Protein AF-0000000078999792 (afdb_homodimer)

InterPro domains:
  IPR001387 Cro/C1-type, helix-turn-helix domain [PF01381] (40-89)
  IPR001387 Cro/C1-type, helix-turn-helix domain [PS50943] (38-92)
  IPR001387 Cro/C1-type, helix-turn-helix domain [SM00530] (37-92)
  IPR001387 Cro/C1-type, helix-turn-helix domain [cd00093] (38-89)
  IPR010982 Lambda repressor-like, DNA-binding domain superfamily [G3DSA:1.10.260.40] (18-93)
  IPR010982 Lambda repressor-like, DNA-binding domain superfamily [SSF47413] (25-92)

Organism: Cronobacter sakazakii (strain ATCC BAA-894) (NCBI:txid290339)

Secondary structure (DSSP, 8-state):
-------HHHHHHHHHHHHHHHHHHHHHHHHHHHHHHHHHHHHHTT--HHHHHHHHTS-HHHHHHHHHSGGGSBHHHHHHHHHHTT--EEEEE-/-------HHHHHHHHHHHHHHHHHHHHHHHHHHHHHHHHHHHHHTT--HHHHHHHHT--HHHHHHHHHSGGGSBHHHHHHHHHHTT--EEEEE-

Nearest PDB structures (foldseek):
  4fbi-assembly2_D  TM=8.959E-01  e=5.399E-03  Enterobacter sp. RFL1396
  4i6t-assembly1_B  TM=9.256E-01  e=7.315E-03  Enterobacter sp. RFL1396
  8ezt-assembly1_D-2  TM=8.141E-01  e=9.327E-03  Legionella pneumophila
  7o81-assembly1_AU  TM=8.366E-01  e=1.611E-02  Oryctolagus cuniculus
  6u0i-assembly1_B  TM=7.995E-01  e=1.264E-02  Escherichia coli str. K-12 substr. DH10B

pLDDT: mean 93.02, std 8.47, range [52.09, 98.5]

Radius of gyration: 23.03 Å; Cα contacts (8 Å, |Δi|>4): 180; chains: 2; bounding box: 52×93×41 Å

Structure (mmCIF, N/CA/C/O backbone):
data_AF-0000000078999792-model_v1
#
loop_
_entity.id
_entity.type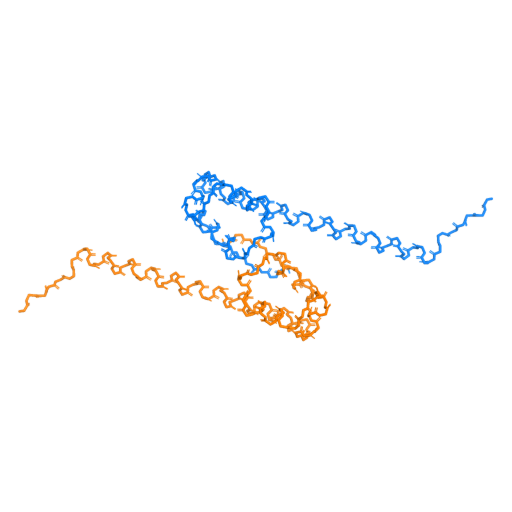
_entity.pdbx_description
1 polymer 'HTH cro/C1-type domain-containing protein'
#
loop_
_atom_site.group_PDB
_atom_site.id
_atom_site.type_symbol
_atom_site.label_atom_id
_atom_site.label_alt_id
_atom_site.label_comp_id
_atom_site.label_asym_id
_atom_site.label_entity_id
_atom_site.label_seq_id
_atom_site.pdbx_PDB_ins_code
_atom_site.Cartn_x
_atom_site.Cartn_y
_atom_site.Cartn_z
_atom_site.occupancy
_atom_site.B_iso_or_equiv
_atom_site.auth_seq_id
_atom_site.auth_comp_id
_atom_site.auth_asym_id
_atom_site.auth_atom_id
_atom_site.pdbx_PDB_model_num
ATOM 1 N N . MET A 1 1 ? -25.375 -49.719 -14 1 52.84 1 MET A N 1
ATOM 2 C CA . MET A 1 1 ? -25.016 -48.344 -14.297 1 52.84 1 MET A CA 1
ATOM 3 C C . MET A 1 1 ? -23.531 -48.094 -14.039 1 52.84 1 MET A C 1
ATOM 5 O O . MET A 1 1 ? -23.016 -48.438 -12.969 1 52.84 1 MET A O 1
ATOM 9 N N . THR A 1 2 ? -22.641 -48.125 -14.953 1 55.34 2 THR A N 1
ATOM 10 C CA . THR A 1 2 ? -21.188 -47.938 -14.875 1 55.34 2 THR A CA 1
ATOM 11 C C . THR A 1 2 ? -20.844 -46.625 -14.227 1 55.34 2 THR A C 1
ATOM 13 O O . THR A 1 2 ? -21.234 -45.562 -14.719 1 55.34 2 THR A O 1
ATOM 16 N N . VAL A 1 3 ? -20.531 -46.594 -12.992 1 63.31 3 VAL A N 1
ATOM 17 C CA . VAL A 1 3 ? -20.094 -45.375 -12.312 1 63.31 3 VAL A CA 1
ATOM 18 C C . VAL A 1 3 ? -18.938 -44.75 -13.078 1 63.31 3 VAL A C 1
ATOM 20 O O . VAL A 1 3 ? -17.891 -45.375 -13.258 1 63.31 3 VAL A O 1
ATOM 23 N N . LYS A 1 4 ? -19.203 -44.094 -14.227 1 66.56 4 LYS A N 1
ATOM 24 C CA . LYS A 1 4 ? -18.125 -43.344 -14.891 1 66.56 4 LYS A CA 1
ATOM 25 C C . LYS A 1 4 ? -17.297 -42.562 -13.883 1 66.56 4 LYS A C 1
ATOM 27 O O . LYS A 1 4 ? -17.812 -41.625 -13.234 1 66.56 4 LYS A O 1
ATOM 32 N N . GLY A 1 5 ? -16.391 -43.125 -13.148 1 69.06 5 GLY A N 1
ATOM 33 C CA . GLY A 1 5 ? -15.484 -42.531 -12.188 1 69.06 5 GLY A CA 1
ATOM 34 C C . GLY A 1 5 ? -14.805 -41.281 -12.711 1 69.06 5 GLY A C 1
ATOM 35 O O . GLY A 1 5 ? -14.727 -41.062 -13.922 1 69.06 5 GLY A O 1
ATOM 36 N N . ILE A 1 6 ? -14.859 -40.281 -12.008 1 79.38 6 ILE A N 1
ATOM 37 C CA . ILE A 1 6 ? -14.125 -39.062 -12.359 1 79.38 6 ILE A CA 1
ATOM 38 C C . ILE A 1 6 ? -12.664 -39.406 -12.656 1 79.38 6 ILE A C 1
ATOM 40 O O . ILE A 1 6 ? -12.016 -40.125 -11.875 1 79.38 6 ILE A O 1
ATOM 44 N N . THR A 1 7 ? -12.141 -39.344 -13.875 1 88.31 7 THR A N 1
ATOM 45 C CA . THR A 1 7 ? -10.75 -39.562 -14.266 1 88.31 7 THR A CA 1
ATOM 46 C C . THR A 1 7 ? -9.805 -38.688 -13.469 1 88.31 7 THR A C 1
ATOM 48 O O . THR A 1 7 ? -10.219 -37.656 -12.922 1 88.31 7 THR A O 1
ATOM 51 N N . PHE A 1 8 ? -8.602 -39.156 -13.25 1 91.56 8 PHE A N 1
ATOM 52 C CA . PHE A 1 8 ? -7.562 -38.344 -12.602 1 91.56 8 PHE A CA 1
ATOM 53 C C . PHE A 1 8 ? -7.48 -36.969 -13.211 1 91.56 8 PHE A C 1
ATOM 55 O O . PHE A 1 8 ? -7.277 -35.969 -12.492 1 91.56 8 PHE A O 1
ATOM 62 N N . ALA A 1 9 ? -7.641 -36.875 -14.539 1 91.69 9 ALA A N 1
ATOM 63 C CA . ALA A 1 9 ? -7.621 -35.594 -15.258 1 91.69 9 ALA A CA 1
ATOM 64 C C . ALA A 1 9 ? -8.75 -34.688 -14.789 1 91.69 9 ALA A C 1
ATOM 66 O O . ALA A 1 9 ? -8.555 -33.469 -14.625 1 91.69 9 ALA A O 1
ATOM 67 N N . GLN A 1 10 ? -9.875 -35.312 -14.547 1 91.62 10 GLN A N 1
ATOM 68 C CA . GLN A 1 10 ? -11.031 -34.531 -14.117 1 91.62 10 GLN A CA 1
ATOM 69 C C . GLN A 1 10 ? -10.852 -34 -12.688 1 91.62 10 GLN A C 1
ATOM 71 O O . GLN A 1 10 ? -11.195 -32.875 -12.383 1 91.62 10 GLN A O 1
ATOM 76 N N . VAL A 1 11 ? -10.297 -34.844 -11.812 1 92.25 11 VAL A N 1
ATOM 77 C CA . VAL A 1 11 ? -10.047 -34.469 -10.422 1 92.25 11 VAL A CA 1
ATOM 78 C C . VAL A 1 11 ? -9.039 -33.344 -10.359 1 92.25 11 VAL A C 1
ATOM 80 O O . VAL A 1 11 ? -9.219 -32.375 -9.609 1 92.25 11 VAL A O 1
ATOM 83 N N . LYS A 1 12 ? -8.094 -33.438 -11.148 1 92.56 12 LYS A N 1
ATOM 84 C CA . LYS A 1 12 ? -7.066 -32.375 -11.203 1 92.56 12 LYS A CA 1
ATOM 85 C C . LYS A 1 12 ? -7.652 -31.062 -11.688 1 92.56 12 LYS A C 1
ATOM 87 O O . LYS A 1 12 ? -7.363 -30.016 -11.125 1 92.56 12 LYS A O 1
ATOM 92 N N . ALA A 1 13 ? -8.438 -31.094 -12.711 1 92.81 13 ALA A N 1
ATOM 93 C CA . ALA A 1 13 ? -9.055 -29.891 -13.273 1 92.81 13 ALA A CA 1
ATOM 94 C C . ALA A 1 13 ? -9.945 -29.203 -12.25 1 92.81 13 ALA A C 1
ATOM 96 O O . ALA A 1 13 ? -9.938 -27.969 -12.141 1 92.81 13 ALA A O 1
ATOM 97 N N . ARG A 1 14 ? -10.625 -29.984 -11.547 1 94.12 14 ARG A N 1
ATOM 98 C CA . ARG A 1 14 ? -11.523 -29.453 -10.531 1 94.12 14 ARG A CA 1
ATOM 99 C C . ARG A 1 14 ? -10.742 -28.781 -9.406 1 94.12 14 ARG A C 1
ATOM 101 O O . ARG A 1 14 ? -11.156 -27.75 -8.891 1 94.12 14 ARG A O 1
ATOM 108 N N . ALA A 1 15 ? -9.672 -29.344 -9.031 1 93.06 15 ALA A N 1
ATOM 109 C CA . ALA A 1 15 ? -8.812 -28.797 -7.98 1 93.06 15 ALA A CA 1
ATOM 110 C C . ALA A 1 15 ? -8.266 -27.438 -8.383 1 93.06 15 ALA A C 1
ATOM 112 O O . ALA A 1 15 ? -8.219 -26.516 -7.566 1 93.06 15 ALA A O 1
ATOM 113 N N . PHE A 1 16 ? -7.906 -27.266 -9.648 1 92.31 16 PHE A N 1
ATOM 114 C CA . PHE A 1 16 ? -7.375 -26 -10.164 1 92.31 16 PHE A CA 1
ATOM 115 C C . PHE A 1 16 ? -8.461 -24.938 -10.203 1 92.31 16 PHE A C 1
ATOM 117 O O . PHE A 1 16 ? -8.211 -23.766 -9.875 1 92.31 16 PHE A O 1
ATOM 124 N N . GLU A 1 17 ? -9.625 -25.359 -10.586 1 93.5 17 GLU A N 1
ATOM 125 C CA . GLU A 1 17 ? -10.758 -24.438 -10.609 1 93.5 17 GLU A CA 1
ATOM 126 C C . GLU A 1 17 ? -11.086 -23.922 -9.211 1 93.5 17 GLU A C 1
ATOM 128 O O . GLU A 1 17 ? -11.32 -22.719 -9.023 1 93.5 17 GLU A O 1
ATOM 133 N N . ASN A 1 18 ? -11.008 -24.797 -8.258 1 94.75 18 ASN A N 1
ATOM 134 C CA . ASN A 1 18 ? -11.273 -24.422 -6.875 1 94.75 18 ASN A CA 1
ATOM 135 C C . ASN A 1 18 ? -10.227 -23.453 -6.352 1 94.75 18 ASN A C 1
ATOM 137 O O . ASN A 1 18 ? -10.555 -22.484 -5.652 1 94.75 18 ASN A O 1
ATOM 141 N N . ALA A 1 19 ? -9.023 -23.688 -6.684 1 93.19 19 ALA A N 1
ATOM 142 C CA . ALA A 1 19 ? -7.93 -22.812 -6.273 1 93.19 19 ALA A CA 1
ATOM 143 C C . ALA A 1 19 ? -8.102 -21.406 -6.844 1 93.19 19 ALA A C 1
ATOM 145 O O . ALA A 1 19 ? -7.836 -20.406 -6.164 1 93.19 19 ALA A O 1
ATOM 146 N N . ALA A 1 20 ? -8.586 -21.328 -8.086 1 93.5 20 ALA A N 1
ATOM 147 C CA . ALA A 1 20 ? -8.797 -20.031 -8.734 1 93.5 20 ALA A CA 1
ATOM 148 C C . ALA A 1 20 ? -9.938 -19.266 -8.07 1 93.5 20 ALA A C 1
ATOM 150 O O . ALA A 1 20 ? -9.852 -18.047 -7.887 1 93.5 20 ALA A O 1
ATOM 151 N N . VAL A 1 21 ? -10.914 -20 -7.719 1 95.19 21 VAL A N 1
ATOM 152 C CA . VAL A 1 21 ? -12.07 -19.391 -7.062 1 95.19 21 VAL A CA 1
ATOM 153 C C . VAL A 1 21 ? -11.664 -18.859 -5.688 1 95.19 21 VAL A C 1
ATOM 155 O O . VAL A 1 21 ? -12.016 -17.734 -5.32 1 95.19 21 VAL A O 1
ATOM 158 N N . GLN A 1 22 ? -10.883 -19.625 -4.961 1 94.5 22 GLN A N 1
ATOM 159 C CA . GLN A 1 22 ? -10.391 -19.234 -3.643 1 94.5 22 GLN A CA 1
ATOM 160 C C . GLN A 1 22 ? -9.539 -17.969 -3.73 1 94.5 22 GLN A C 1
ATOM 162 O O . GLN A 1 22 ? -9.664 -17.062 -2.9 1 94.5 22 GLN A O 1
ATOM 167 N N . ALA A 1 23 ? -8.719 -17.969 -4.711 1 90.44 23 ALA A N 1
ATOM 168 C CA . ALA A 1 23 ? -7.844 -16.828 -4.902 1 90.44 23 ALA A CA 1
ATOM 169 C C . ALA A 1 23 ? -8.648 -15.562 -5.203 1 90.44 23 ALA A C 1
ATOM 171 O O . ALA A 1 23 ? -8.352 -14.484 -4.68 1 90.44 23 ALA A O 1
ATOM 172 N N . ALA A 1 24 ? -9.594 -15.703 -6.02 1 91.81 24 ALA A N 1
ATOM 173 C CA . ALA A 1 24 ? -10.445 -14.57 -6.363 1 91.81 24 ALA A CA 1
ATOM 174 C C . ALA A 1 24 ? -11.219 -14.078 -5.145 1 91.81 24 ALA A C 1
ATOM 176 O O . ALA A 1 24 ? -11.367 -12.867 -4.938 1 91.81 24 ALA A O 1
ATOM 177 N N . TYR A 1 25 ? -11.648 -15.016 -4.352 1 93.44 25 TYR A N 1
ATOM 178 C CA . TYR A 1 25 ? -12.375 -14.688 -3.127 1 93.44 25 TYR A CA 1
ATOM 179 C C . TYR A 1 25 ? -11.469 -13.953 -2.139 1 93.44 25 TYR A C 1
ATOM 181 O O . TYR A 1 25 ? -11.883 -12.961 -1.532 1 93.44 25 TYR A O 1
ATOM 189 N N . GLU A 1 26 ? -10.234 -14.344 -1.995 1 90.44 26 GLU A N 1
ATOM 190 C CA . GLU A 1 26 ? -9.281 -13.727 -1.081 1 90.44 26 GLU A CA 1
ATOM 191 C C . GLU A 1 26 ? -8.914 -12.312 -1.538 1 90.44 26 GLU A C 1
ATOM 193 O O . GLU A 1 26 ? -8.758 -11.406 -0.715 1 90.44 26 GLU A O 1
ATOM 198 N N . GLN A 1 27 ? -8.859 -12.203 -2.779 1 89.44 27 GLN A N 1
ATOM 199 C CA . GLN A 1 27 ? -8.562 -10.883 -3.316 1 89.44 27 GLN A CA 1
ATOM 200 C C . GLN A 1 27 ? -9.672 -9.891 -2.979 1 89.44 27 GLN A C 1
ATOM 202 O O . GLN A 1 27 ? -9.398 -8.75 -2.59 1 89.44 27 GLN A O 1
ATOM 207 N N . GLN A 1 28 ? -10.898 -10.375 -3.15 1 92.25 28 GLN A N 1
ATOM 208 C CA . GLN A 1 28 ? -12.031 -9.516 -2.818 1 92.25 28 GLN A CA 1
ATOM 209 C C . GLN A 1 28 ? -12.016 -9.133 -1.341 1 92.25 28 GLN A C 1
ATOM 211 O O . GLN A 1 28 ? -12.266 -7.98 -0.992 1 92.25 28 GLN A O 1
ATOM 216 N N . ILE A 1 29 ? -11.734 -10.039 -0.504 1 92.94 29 ILE A N 1
ATOM 217 C CA . ILE A 1 29 ? -11.688 -9.805 0.936 1 92.94 29 ILE A CA 1
ATOM 218 C C . ILE A 1 29 ? -10.602 -8.781 1.26 1 92.94 29 ILE A C 1
ATOM 220 O O . ILE A 1 29 ? -10.836 -7.855 2.045 1 92.94 29 ILE A O 1
ATOM 224 N N . ARG A 1 30 ? -9.5 -8.898 0.658 1 90.06 30 ARG A N 1
ATOM 225 C CA . ARG A 1 30 ? -8.398 -7.977 0.905 1 90.06 30 ARG A CA 1
ATOM 226 C C . ARG A 1 30 ? -8.766 -6.559 0.482 1 90.06 30 ARG A C 1
ATOM 228 O O . ARG A 1 30 ? -8.406 -5.59 1.161 1 90.06 30 ARG A O 1
ATOM 235 N N . GLU A 1 31 ? -9.43 -6.465 -0.667 1 92.25 31 GLU A N 1
ATOM 236 C CA . GLU A 1 31 ? -9.867 -5.156 -1.145 1 92.25 31 GLU A CA 1
ATOM 237 C C . GLU A 1 31 ? -10.859 -4.52 -0.174 1 92.25 31 GLU A C 1
ATOM 239 O O . GLU A 1 31 ? -10.75 -3.33 0.139 1 92.25 31 GLU A O 1
ATOM 244 N N . GLU A 1 32 ? -11.734 -5.32 0.275 1 93.88 32 GLU A N 1
ATOM 245 C CA . GLU A 1 32 ? -12.734 -4.824 1.218 1 93.88 32 GLU A CA 1
ATOM 246 C C . GLU A 1 32 ? -12.094 -4.445 2.551 1 93.88 32 GLU A C 1
ATOM 248 O O . GLU A 1 32 ? -12.5 -3.469 3.184 1 93.88 32 GLU A O 1
ATOM 253 N N . GLU A 1 33 ? -11.164 -5.227 2.973 1 93.94 33 GLU A N 1
ATOM 254 C CA . GLU A 1 33 ? -10.469 -4.957 4.227 1 93.94 33 GLU A CA 1
ATOM 255 C C . GLU A 1 33 ? -9.711 -3.633 4.16 1 93.94 33 GLU A C 1
ATOM 257 O O . GLU A 1 33 ? -9.664 -2.889 5.141 1 93.94 33 GLU A O 1
ATOM 262 N N . LEU A 1 34 ? -9.086 -3.355 3.031 1 95.38 34 LEU A N 1
ATOM 263 C CA . LEU A 1 34 ? -8.359 -2.1 2.875 1 95.38 34 LEU A CA 1
ATOM 264 C C . LEU A 1 34 ? -9.312 -0.911 2.934 1 95.38 34 LEU A C 1
ATOM 266 O O . LEU A 1 34 ? -9.016 0.096 3.58 1 95.38 34 LEU A O 1
ATOM 270 N N . SER A 1 35 ? -10.422 -1.059 2.256 1 96.75 35 SER A N 1
ATOM 271 C CA . SER A 1 35 ? -11.445 -0.019 2.299 1 96.75 35 SER A CA 1
ATOM 272 C C . SER A 1 35 ? -11.953 0.204 3.721 1 96.75 35 SER A C 1
ATOM 274 O O . SER A 1 35 ? -12.062 1.346 4.172 1 96.75 35 SER A O 1
ATOM 276 N N . ALA A 1 36 ? -12.219 -0.871 4.387 1 96.81 36 ALA A N 1
ATOM 277 C CA . ALA A 1 36 ? -12.688 -0.804 5.77 1 96.81 36 ALA A CA 1
ATOM 278 C C . ALA A 1 36 ? -11.648 -0.154 6.676 1 96.81 36 ALA A C 1
ATOM 280 O O . ALA A 1 36 ? -11.992 0.571 7.609 1 96.81 36 ALA A O 1
ATOM 281 N N . LEU A 1 37 ? -10.398 -0.419 6.406 1 96.38 37 LEU A N 1
ATOM 282 C CA . LEU A 1 37 ? -9.297 0.165 7.176 1 96.38 37 LEU A CA 1
ATOM 283 C C . LEU A 1 37 ? -9.297 1.686 7.051 1 96.38 37 LEU A C 1
ATOM 285 O O . LEU A 1 37 ? -9.156 2.395 8.047 1 96.38 37 LEU A O 1
ATOM 289 N N . LEU A 1 38 ? -9.461 2.236 5.789 1 97.56 38 LEU A N 1
ATOM 290 C CA . LEU A 1 38 ? -9.508 3.68 5.578 1 97.56 38 LEU A CA 1
ATOM 291 C C . LEU A 1 38 ? -10.688 4.297 6.324 1 97.56 38 LEU A C 1
ATOM 293 O O . LEU A 1 38 ? -10.523 5.297 7.031 1 97.56 38 LEU A O 1
ATOM 297 N N . ILE A 1 39 ? -11.766 3.619 6.188 1 97.5 39 ILE A N 1
ATOM 298 C CA . ILE A 1 39 ? -12.984 4.113 6.828 1 97.5 39 ILE A CA 1
ATOM 299 C C . ILE A 1 39 ? -12.797 4.117 8.344 1 97.5 39 ILE A C 1
ATOM 301 O O . ILE A 1 39 ? -13.156 5.086 9.016 1 97.5 39 ILE A O 1
ATOM 305 N N . ALA A 1 40 ? -12.242 3.096 8.852 1 97.56 40 ALA A N 1
ATOM 306 C CA . ALA A 1 40 ? -11.992 2.996 10.289 1 97.56 40 ALA A CA 1
ATOM 307 C C . ALA A 1 40 ? -11.047 4.098 10.766 1 97.56 40 ALA A C 1
ATOM 309 O O . ALA A 1 40 ? -11.273 4.707 11.812 1 97.56 40 ALA A O 1
ATOM 310 N N . MET A 1 41 ? -10.016 4.352 10.07 1 97.12 41 MET A N 1
ATOM 311 C CA . MET A 1 41 ? -9.07 5.41 10.414 1 97.12 41 MET A CA 1
ATOM 312 C C . MET A 1 41 ? -9.766 6.766 10.469 1 97.12 41 MET A C 1
ATOM 314 O O . MET A 1 41 ? -9.562 7.539 11.406 1 97.12 41 MET A O 1
ATOM 318 N N . ARG A 1 42 ? -10.539 6.965 9.43 1 97.88 42 ARG A N 1
ATOM 319 C CA . ARG A 1 42 ? -11.258 8.234 9.367 1 97.88 42 ARG A CA 1
ATOM 320 C C . ARG A 1 42 ? -12.219 8.367 10.547 1 97.88 42 ARG A C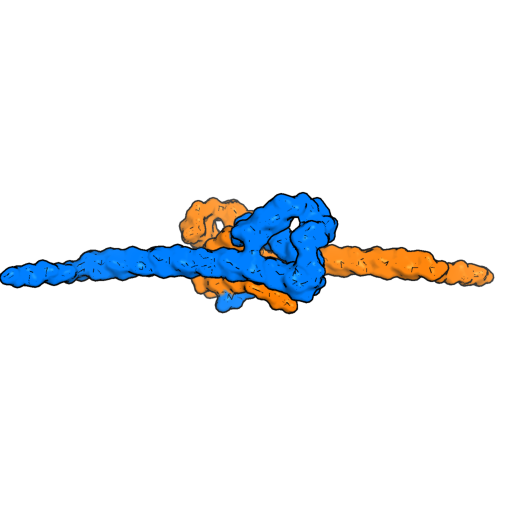 1
ATOM 322 O O . ARG A 1 42 ? -12.227 9.391 11.234 1 97.88 42 ARG A O 1
ATOM 329 N N . THR A 1 43 ? -13 7.301 10.781 1 98 43 THR A N 1
ATOM 330 C CA . THR A 1 43 ? -14.039 7.344 11.812 1 98 43 THR A CA 1
ATOM 331 C C . THR A 1 43 ? -13.414 7.418 13.203 1 98 43 THR A C 1
ATOM 333 O O . THR A 1 43 ? -13.93 8.117 14.078 1 98 43 THR A O 1
ATOM 336 N N . GLN A 1 44 ? -12.359 6.758 13.461 1 97.44 44 GLN A N 1
ATOM 337 C CA . GLN A 1 44 ? -11.672 6.781 14.75 1 97.44 44 GLN A CA 1
ATOM 338 C C . GLN A 1 44 ? -11.086 8.164 15.031 1 97.44 44 GLN A C 1
ATOM 340 O O . GLN A 1 44 ? -11.016 8.586 16.188 1 97.44 44 GLN A O 1
ATOM 345 N N . ALA A 1 45 ? -10.711 8.859 13.992 1 97.31 45 ALA A N 1
ATOM 346 C CA . ALA A 1 45 ? -10.172 10.211 14.117 1 97.31 45 ALA A CA 1
ATOM 347 C C . ALA A 1 45 ? -11.297 11.234 14.289 1 97.31 45 ALA A C 1
ATOM 349 O O . ALA A 1 45 ? -11.031 12.422 14.477 1 97.31 45 ALA A O 1
ATOM 350 N N . GLY A 1 46 ? -12.562 10.75 14.117 1 98.19 46 GLY A N 1
ATOM 351 C CA . GLY A 1 46 ? -13.711 11.641 14.25 1 98.19 46 GLY A CA 1
ATOM 352 C C . GLY A 1 46 ? -13.898 12.555 13.055 1 98.19 46 GLY A C 1
ATOM 353 O O . GLY A 1 46 ? -14.438 13.656 13.188 1 98.19 46 GLY A O 1
ATOM 354 N N . LEU A 1 47 ? -13.461 12.164 11.953 1 98.38 47 LEU A N 1
ATOM 355 C CA . LEU A 1 47 ? -13.492 13.008 10.766 1 98.38 47 LEU A CA 1
ATOM 356 C C . LEU A 1 47 ? -14.594 12.562 9.805 1 98.38 47 LEU A C 1
ATOM 358 O O . LEU A 1 47 ? -14.875 11.367 9.695 1 98.38 47 LEU A O 1
ATOM 362 N N . THR A 1 48 ? -15.148 13.531 9.086 1 98.38 48 THR A N 1
ATOM 363 C CA . THR A 1 48 ? -16.016 13.25 7.945 1 98.38 48 THR A CA 1
ATOM 364 C C . THR A 1 48 ? -15.203 13.109 6.664 1 98.38 48 THR A C 1
ATOM 366 O O . THR A 1 48 ? -14.016 13.445 6.637 1 98.38 48 THR A O 1
ATOM 369 N N . LYS A 1 49 ? -15.852 12.586 5.641 1 98.31 49 LYS A N 1
ATOM 370 C CA . LYS A 1 49 ? -15.18 12.539 4.348 1 98.31 49 LYS A CA 1
ATOM 371 C C . LYS A 1 49 ? -14.766 13.938 3.898 1 98.31 49 LYS A C 1
ATOM 373 O O . LYS A 1 49 ? -13.695 14.109 3.307 1 98.31 49 LYS A O 1
ATOM 378 N N . ASN A 1 50 ? -15.578 14.914 4.207 1 98.31 50 ASN A N 1
ATOM 379 C CA . ASN A 1 50 ? -15.266 16.297 3.873 1 98.31 50 ASN A CA 1
ATOM 380 C C . ASN A 1 50 ? -14.023 16.781 4.605 1 98.31 50 ASN A C 1
ATOM 382 O O . ASN A 1 50 ? -13.18 17.469 4.02 1 98.31 50 ASN A O 1
ATOM 386 N N . ASP A 1 51 ? -13.938 16.438 5.812 1 98.5 51 ASP A N 1
ATOM 387 C CA . ASP A 1 51 ? -12.773 16.812 6.598 1 98.5 51 ASP A CA 1
ATOM 388 C C . ASP A 1 51 ? -11.492 16.234 5.988 1 98.5 51 ASP A C 1
ATOM 390 O O . ASP A 1 51 ? -10.492 16.938 5.859 1 98.5 51 ASP A O 1
ATOM 394 N N . VAL A 1 52 ? -11.539 15.023 5.641 1 98.44 52 VAL A N 1
ATOM 395 C CA . VAL A 1 52 ? -10.383 14.359 5.047 1 98.44 52 VAL A CA 1
ATOM 396 C C . VAL A 1 52 ? -10.039 15.016 3.717 1 98.44 52 VAL A C 1
ATOM 398 O O . VAL A 1 52 ? -8.867 15.273 3.434 1 98.44 52 VAL A O 1
ATOM 401 N N . ALA A 1 53 ? -11.023 15.273 2.891 1 98.5 53 ALA A N 1
ATOM 402 C CA . ALA A 1 53 ? -10.828 15.914 1.591 1 98.5 53 ALA A CA 1
ATOM 403 C C . ALA A 1 53 ? -10.102 17.25 1.738 1 98.5 53 ALA A C 1
ATOM 405 O O . ALA A 1 53 ? -9.164 17.531 0.994 1 98.5 53 ALA A O 1
ATOM 406 N N . GLU A 1 54 ? -10.5 18 2.672 1 98.25 54 GLU A N 1
ATOM 407 C CA . GLU A 1 54 ? -9.891 19.297 2.939 1 98.25 54 GLU A CA 1
ATOM 408 C C . GLU A 1 54 ? -8.438 19.156 3.357 1 98.25 54 GLU A C 1
ATOM 410 O O . GLU A 1 54 ? -7.562 19.859 2.85 1 98.25 54 GLU A O 1
ATOM 415 N N . LYS A 1 55 ? -8.195 18.219 4.215 1 97.44 55 LYS A N 1
ATOM 416 C CA . LYS A 1 55 ? -6.836 18 4.711 1 97.44 55 LYS A CA 1
ATOM 417 C C . LYS A 1 55 ? -5.914 17.516 3.596 1 97.44 55 LYS A C 1
ATOM 419 O O . LYS A 1 55 ? -4.73 17.859 3.566 1 97.44 55 LYS A O 1
ATOM 424 N N . MET A 1 56 ? -6.469 16.719 2.73 1 97.12 56 MET A N 1
ATOM 425 C CA . MET A 1 56 ? -5.684 16.156 1.638 1 97.12 56 MET A CA 1
ATOM 426 C C . MET A 1 56 ? -5.578 17.125 0.477 1 97.12 56 MET A C 1
ATOM 428 O O . MET A 1 56 ? -4.75 16.953 -0.417 1 97.12 56 MET A O 1
ATOM 432 N N . GLY A 1 57 ? -6.418 18.062 0.437 1 97.75 57 GLY A N 1
ATOM 433 C CA . GLY A 1 57 ? -6.457 18.984 -0.683 1 97.75 57 GLY A CA 1
ATOM 434 C C . GLY A 1 57 ? -7.078 18.391 -1.931 1 97.75 57 GLY A C 1
ATOM 435 O O . GLY A 1 57 ? -6.625 18.656 -3.045 1 97.75 57 GLY A O 1
ATOM 436 N N . VAL A 1 58 ? -8.031 17.516 -1.773 1 97.69 58 VAL A N 1
ATOM 437 C CA . VAL A 1 58 ? -8.727 16.891 -2.887 1 97.69 58 VAL A CA 1
ATOM 438 C C . VAL A 1 58 ? -10.234 17.062 -2.727 1 97.69 58 VAL A C 1
ATOM 440 O O . VAL A 1 58 ? -10.695 17.656 -1.743 1 97.69 58 VAL A O 1
ATOM 443 N N . SER A 1 59 ? -10.992 16.578 -3.732 1 98.06 59 SER A N 1
ATOM 444 C CA . SER A 1 59 ? -12.445 16.719 -3.691 1 98.06 59 SER A CA 1
ATOM 445 C C . SER A 1 59 ? -13.086 15.578 -2.904 1 98.06 59 SER A C 1
ATOM 447 O O . SER A 1 59 ? -12.477 14.531 -2.703 1 98.06 59 SER A O 1
ATOM 449 N N . LEU A 1 60 ? -14.344 15.828 -2.453 1 97.75 60 LEU A N 1
ATOM 450 C CA . LEU A 1 60 ? -15.125 14.82 -1.743 1 97.75 60 LEU A CA 1
ATOM 451 C C . LEU A 1 60 ? -15.289 13.562 -2.594 1 97.75 60 LEU A C 1
ATOM 453 O O . LEU A 1 60 ? -15.109 12.445 -2.104 1 97.75 60 LEU A O 1
ATOM 457 N N . PRO A 1 61 ? -15.539 13.703 -3.912 1 98.06 61 PRO A N 1
ATOM 458 C CA . PRO A 1 61 ? -15.664 12.5 -4.738 1 98.06 61 PRO A CA 1
ATOM 459 C C . PRO A 1 61 ? -14.367 11.703 -4.809 1 98.06 61 PRO A C 1
ATOM 461 O O . PRO A 1 61 ? -14.398 10.469 -4.898 1 98.06 61 PRO A O 1
ATOM 464 N N . GLU A 1 62 ? -13.219 12.367 -4.75 1 97.38 62 GLU A N 1
ATOM 465 C CA . GLU A 1 62 ? -11.938 11.68 -4.777 1 97.38 62 GLU A CA 1
ATOM 466 C C . GLU A 1 62 ? -11.742 10.836 -3.52 1 97.38 62 GLU A C 1
ATOM 468 O O . GLU A 1 62 ? -11.234 9.711 -3.592 1 97.38 62 GLU A O 1
ATOM 473 N N . VAL A 1 63 ? -12.172 11.391 -2.4 1 98.25 63 VAL A N 1
ATOM 474 C CA . VAL A 1 63 ? -12.07 10.648 -1.146 1 98.25 63 VAL A CA 1
ATOM 475 C C . VAL A 1 63 ? -13.039 9.469 -1.168 1 98.25 63 VAL A C 1
ATOM 477 O O . VAL A 1 63 ? -12.688 8.367 -0.738 1 98.25 63 VAL A O 1
ATOM 480 N N . SER A 1 64 ? -14.25 9.711 -1.655 1 97.94 64 SER A N 1
ATOM 481 C CA . SER A 1 64 ? -15.227 8.633 -1.771 1 97.94 64 SER A CA 1
ATOM 482 C C . SER A 1 64 ? -14.703 7.504 -2.646 1 97.94 64 SER A C 1
ATOM 484 O O . SER A 1 64 ? -14.812 6.328 -2.287 1 97.94 64 SER A O 1
ATOM 486 N N . GLN A 1 65 ? -14.141 7.867 -3.754 1 96.88 65 GLN A N 1
ATOM 487 C CA . GLN A 1 65 ? -13.562 6.879 -4.656 1 96.88 65 GLN A CA 1
ATOM 488 C C . GLN A 1 65 ? -12.406 6.133 -3.994 1 96.88 65 GLN A C 1
ATOM 490 O O . GLN A 1 65 ? -12.25 4.926 -4.188 1 96.88 65 GLN A O 1
ATOM 495 N N . LEU A 1 66 ? -11.641 6.836 -3.266 1 97.19 66 LEU A N 1
ATOM 496 C CA . LEU A 1 66 ? -10.508 6.242 -2.568 1 97.19 66 LEU A CA 1
ATOM 497 C C . LEU A 1 66 ? -10.969 5.191 -1.565 1 97.19 66 LEU A C 1
ATOM 499 O O . LEU A 1 66 ? -10.422 4.09 -1.514 1 97.19 66 LEU A O 1
ATOM 503 N N . GLU A 1 67 ? -11.992 5.5 -0.773 1 97.25 67 GLU A N 1
ATOM 504 C CA . GLU A 1 67 ? -12.5 4.562 0.224 1 97.25 67 GLU A CA 1
ATOM 505 C C . GLU A 1 67 ? -13.156 3.354 -0.438 1 97.25 67 GLU A C 1
ATOM 507 O O . GLU A 1 67 ? -13.156 2.256 0.124 1 97.25 67 GLU A O 1
ATOM 512 N N . ASP A 1 68 ? -13.672 3.584 -1.628 1 95.62 68 ASP A N 1
ATOM 513 C CA . ASP A 1 68 ? -14.344 2.508 -2.346 1 95.62 68 ASP A CA 1
ATOM 514 C C . ASP A 1 68 ? -13.344 1.644 -3.109 1 95.62 68 ASP A C 1
ATOM 516 O O . ASP A 1 68 ? -13.562 0.443 -3.289 1 95.62 68 ASP A O 1
ATOM 520 N N . ASN A 1 69 ? -12.305 2.293 -3.639 1 94.5 69 ASN A N 1
ATOM 521 C CA . ASN A 1 69 ? -11.305 1.641 -4.48 1 94.5 69 ASN A CA 1
ATOM 522 C C . ASN A 1 69 ? -9.891 1.86 -3.953 1 94.5 69 ASN A C 1
ATOM 524 O O . ASN A 1 69 ? -9.008 2.293 -4.695 1 94.5 69 ASN A O 1
ATOM 528 N N . ALA A 1 70 ? -9.742 1.49 -2.699 1 95.44 70 ALA A N 1
ATOM 529 C CA . ALA A 1 70 ? -8.469 1.753 -2.029 1 95.44 70 ALA A CA 1
ATOM 530 C C . ALA A 1 70 ? -7.34 0.939 -2.656 1 95.44 70 ALA A C 1
ATOM 532 O O . ALA A 1 70 ? -6.195 1.39 -2.699 1 95.44 70 ALA A O 1
ATOM 533 N N . HIS A 1 71 ? -7.676 -0.181 -3.217 1 94.56 71 HIS A N 1
ATOM 534 C CA . HIS A 1 71 ? -6.652 -1.09 -3.723 1 94.56 71 HIS A CA 1
ATOM 535 C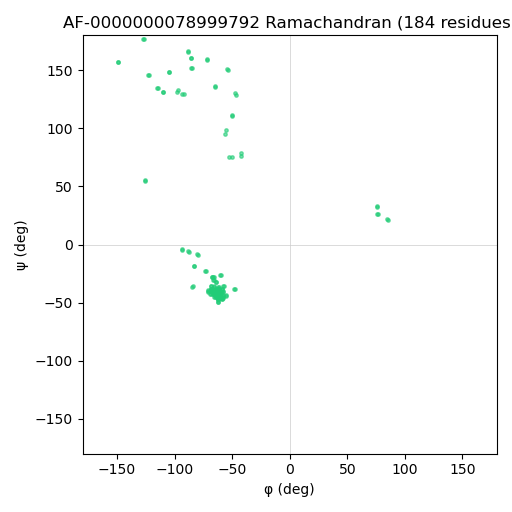 C . HIS A 1 71 ? -6.023 -0.551 -5 1 94.56 71 HIS A C 1
ATOM 537 O O . HIS A 1 71 ? -4.883 -0.894 -5.328 1 94.56 71 HIS A O 1
ATOM 543 N N . GLY A 1 72 ? -6.691 0.296 -5.691 1 95.88 72 GLY A N 1
ATOM 544 C CA . GLY A 1 72 ? -6.18 0.885 -6.922 1 95.88 72 GLY A CA 1
ATOM 545 C C . GLY A 1 72 ? -5.371 2.146 -6.684 1 95.88 72 GLY A C 1
ATOM 546 O O . GLY A 1 72 ? -4.738 2.664 -7.605 1 95.88 72 GLY A O 1
ATOM 547 N N . ALA A 1 73 ? -5.332 2.602 -5.48 1 96.56 73 ALA A N 1
ATOM 548 C CA . ALA A 1 73 ? -4.633 3.834 -5.133 1 96.56 73 ALA A CA 1
ATOM 549 C C . ALA A 1 73 ? -3.154 3.568 -4.863 1 96.56 73 ALA A C 1
ATOM 551 O O . ALA A 1 73 ? -2.781 2.473 -4.434 1 96.56 73 ALA A O 1
ATOM 552 N N . SER A 1 74 ? -2.357 4.59 -5.109 1 96.44 74 SER A N 1
ATOM 553 C CA . SER A 1 74 ? -0.93 4.477 -4.832 1 96.44 74 SER A CA 1
ATOM 554 C C . SER A 1 74 ? -0.653 4.48 -3.334 1 96.44 74 SER A C 1
ATOM 556 O O . SER A 1 74 ? -1.467 4.969 -2.549 1 96.44 74 SER A O 1
ATOM 558 N N . VAL A 1 75 ? 0.482 3.977 -2.953 1 95.12 75 VAL A N 1
ATOM 559 C CA . VAL A 1 75 ? 0.908 4.004 -1.558 1 95.12 75 VAL A CA 1
ATOM 560 C C . VAL A 1 75 ? 0.971 5.445 -1.063 1 95.12 75 VAL A C 1
ATOM 562 O O . VAL A 1 75 ? 0.547 5.746 0.056 1 95.12 75 VAL A O 1
ATOM 565 N N . ASP A 1 76 ? 1.424 6.344 -1.918 1 95 76 ASP A N 1
ATOM 566 C CA . ASP A 1 76 ? 1.505 7.754 -1.556 1 95 76 ASP A CA 1
ATOM 567 C C . ASP A 1 76 ? 0.126 8.312 -1.208 1 95 76 ASP A C 1
ATOM 569 O O . ASP A 1 76 ? -0.034 9.008 -0.202 1 95 76 ASP A O 1
ATOM 573 N N . THR A 1 77 ? -0.811 7.969 -1.986 1 96.38 77 THR A N 1
ATOM 574 C CA . THR A 1 77 ? -2.166 8.461 -1.756 1 96.38 77 THR A CA 1
ATOM 575 C C . THR A 1 77 ? -2.732 7.895 -0.456 1 96.38 77 THR A C 1
ATOM 577 O O . THR A 1 77 ? -3.334 8.625 0.334 1 96.38 77 THR A O 1
ATOM 580 N N . LEU A 1 78 ? -2.488 6.66 -0.262 1 96.5 78 LEU A N 1
ATOM 581 C CA . LEU A 1 78 ? -3.004 6.012 0.94 1 96.5 78 LEU A CA 1
ATOM 582 C C . LEU A 1 78 ? -2.33 6.57 2.189 1 96.5 78 LEU A C 1
ATOM 584 O O . LEU A 1 78 ? -2.979 6.746 3.225 1 96.5 78 LEU A O 1
ATOM 588 N N . ARG A 1 79 ? -1.069 6.836 2.096 1 94.88 79 ARG A N 1
ATOM 589 C CA . ARG A 1 79 ? -0.347 7.43 3.219 1 94.88 79 ARG A CA 1
ATOM 590 C C . ARG A 1 79 ? -0.864 8.828 3.523 1 94.88 79 ARG A C 1
ATOM 592 O O . ARG A 1 79 ? -0.994 9.211 4.691 1 94.88 79 ARG A O 1
ATOM 599 N N . ASN A 1 80 ? -1.091 9.555 2.443 1 95.19 80 ASN A N 1
ATOM 600 C CA . ASN A 1 80 ? -1.653 10.883 2.627 1 95.19 80 ASN A CA 1
ATOM 601 C C . ASN A 1 80 ? -3.006 10.828 3.33 1 95.19 80 ASN A C 1
ATOM 603 O O . ASN A 1 80 ? -3.293 11.656 4.195 1 95.19 80 ASN A O 1
ATOM 607 N N . TYR A 1 81 ? -3.766 9.852 2.916 1 97.62 81 TYR A N 1
ATOM 608 C CA . TYR A 1 81 ? -5.059 9.648 3.555 1 97.62 81 TYR A CA 1
ATOM 609 C C . TYR A 1 81 ? -4.895 9.32 5.035 1 97.62 81 TYR A C 1
ATOM 611 O O . TYR A 1 81 ? -5.559 9.914 5.887 1 97.62 81 TYR A O 1
ATOM 619 N N . ALA A 1 82 ? -4.047 8.398 5.328 1 96.81 82 ALA A N 1
ATOM 620 C CA . ALA A 1 82 ? -3.795 8.008 6.715 1 96.81 82 ALA A CA 1
ATOM 621 C C . ALA A 1 82 ? -3.311 9.203 7.539 1 96.81 82 ALA A C 1
ATOM 623 O O . ALA A 1 82 ? -3.766 9.414 8.664 1 96.81 82 ALA A O 1
ATOM 624 N N . GLN A 1 83 ? -2.402 9.977 6.934 1 95.06 83 GLN A N 1
ATOM 625 C CA . GLN A 1 83 ? -1.868 11.156 7.609 1 95.06 83 GLN A CA 1
ATOM 626 C C . GLN A 1 83 ? -2.973 12.164 7.914 1 95.06 83 GLN A C 1
ATOM 628 O O . GLN A 1 83 ? -2.99 12.766 8.992 1 95.06 83 GLN A O 1
ATOM 633 N N . ALA A 1 84 ? -3.838 12.281 6.965 1 96.94 84 ALA A N 1
ATOM 634 C CA . ALA A 1 84 ? -4.977 13.172 7.172 1 96.94 84 ALA A CA 1
ATOM 635 C C . ALA A 1 84 ? -5.812 12.719 8.367 1 96.94 84 ALA A C 1
ATOM 637 O O . ALA A 1 84 ? -6.488 13.531 9 1 96.94 84 ALA A O 1
ATOM 638 N N . CYS A 1 85 ? -5.781 11.461 8.672 1 97.56 85 CYS A N 1
ATOM 639 C CA . CYS A 1 85 ? -6.527 10.898 9.789 1 97.56 85 CYS A CA 1
ATOM 640 C C . CYS A 1 85 ? -5.672 10.844 11.047 1 97.56 85 CYS A C 1
ATOM 642 O O . CYS A 1 85 ? -6.117 10.352 12.086 1 97.56 85 CYS A O 1
ATOM 644 N N . GLY A 1 86 ? -4.434 11.203 10.969 1 95.19 86 GLY A N 1
ATOM 645 C CA . GLY A 1 86 ? -3.539 11.203 12.117 1 95.19 86 GLY A CA 1
ATOM 646 C C . GLY A 1 86 ? -2.906 9.852 12.375 1 95.19 86 GLY A C 1
ATOM 647 O O . GLY A 1 86 ? -2.521 9.547 13.508 1 95.19 86 GLY A O 1
ATOM 648 N N . VAL A 1 87 ? -2.852 9.031 11.375 1 94.81 87 VAL A N 1
ATOM 649 C CA . VAL A 1 87 ? -2.336 7.668 11.492 1 94.81 87 VAL A CA 1
ATOM 650 C C . VAL A 1 87 ? -1.181 7.469 10.508 1 94.81 87 VAL A C 1
ATOM 652 O O . VAL A 1 87 ? -1.149 8.094 9.445 1 94.81 87 VAL A O 1
ATOM 655 N N . THR A 1 88 ? -0.232 6.668 10.938 1 92.56 88 THR A N 1
ATOM 656 C CA . THR A 1 88 ? 0.825 6.258 10.023 1 92.56 88 THR A CA 1
ATOM 657 C C . THR A 1 88 ? 0.522 4.883 9.43 1 92.56 88 THR A C 1
ATOM 659 O O . THR A 1 88 ? 0.118 3.967 10.148 1 92.56 88 THR A O 1
ATOM 662 N N . LEU A 1 89 ? 0.661 4.75 8.109 1 93.12 89 LEU A N 1
ATOM 663 C CA . LEU A 1 89 ? 0.394 3.494 7.418 1 93.12 89 LEU A CA 1
ATOM 664 C C . LEU A 1 89 ? 1.67 2.676 7.266 1 93.12 89 LEU A C 1
ATOM 666 O O . LEU A 1 89 ? 2.705 3.199 6.848 1 93.12 89 LEU A O 1
ATOM 670 N N . LYS A 1 90 ? 1.61 1.417 7.648 1 91.75 90 LYS A N 1
ATOM 671 C CA . LYS A 1 90 ? 2.758 0.517 7.566 1 91.75 90 LYS A CA 1
ATOM 672 C C . LYS A 1 90 ? 2.504 -0.608 6.566 1 91.75 90 LYS A C 1
ATOM 674 O O . LYS A 1 90 ? 1.405 -1.164 6.516 1 91.75 90 LYS A O 1
ATOM 679 N N . LEU A 1 91 ? 3.506 -0.854 5.742 1 92.5 91 LEU A N 1
ATOM 680 C CA . LEU A 1 91 ? 3.504 -1.99 4.824 1 92.5 91 LEU A CA 1
ATOM 681 C C . LEU A 1 91 ? 4.523 -3.037 5.254 1 92.5 91 LEU A C 1
ATOM 683 O O . LEU A 1 91 ? 5.664 -2.701 5.594 1 92.5 91 LEU A O 1
ATOM 687 N N . SER A 1 92 ? 4.094 -4.297 5.312 1 92.31 92 SER A N 1
ATOM 688 C CA . SER A 1 92 ? 4.992 -5.367 5.734 1 92.31 92 SER A CA 1
ATOM 689 C C . SER A 1 92 ? 4.629 -6.688 5.062 1 92.31 92 SER A C 1
ATOM 691 O O . SER A 1 92 ? 3.51 -6.852 4.57 1 92.31 92 SER A O 1
ATOM 693 N N . PRO A 1 93 ? 5.684 -7.559 5.02 1 89.56 93 PRO A N 1
ATOM 694 C CA . PRO A 1 93 ? 5.328 -8.914 4.586 1 89.56 93 PRO A CA 1
ATOM 695 C C . PRO A 1 93 ? 4.395 -9.617 5.566 1 89.56 93 PRO A C 1
ATOM 697 O O . PRO A 1 93 ? 4.48 -9.391 6.777 1 89.56 93 PRO A O 1
ATOM 700 N N . GLY A 1 94 ? 3.326 -10.305 4.969 1 76.06 94 GLY A N 1
ATOM 701 C CA . GLY A 1 94 ? 2.441 -11.078 5.82 1 76.06 94 GLY A CA 1
ATOM 702 C C . GLY A 1 94 ? 3.096 -12.336 6.371 1 76.06 94 GLY A C 1
ATOM 703 O O . GLY A 1 94 ? 4.133 -12.773 5.867 1 76.06 94 GLY A O 1
ATOM 704 N N . MET B 1 1 ? 27.062 45.719 22.688 1 52.09 1 MET B N 1
ATOM 705 C CA . MET B 1 1 ? 26.469 45.031 21.547 1 52.09 1 MET B CA 1
ATOM 706 C C . MET B 1 1 ? 25.125 44.406 21.922 1 52.09 1 MET B C 1
ATOM 708 O O . MET B 1 1 ? 25.031 43.719 22.922 1 52.09 1 MET B O 1
ATOM 712 N N . THR B 1 2 ? 24 44.969 21.688 1 55.47 2 THR B N 1
ATOM 713 C CA . THR B 1 2 ? 22.641 44.562 22 1 55.47 2 THR B CA 1
ATOM 714 C C . THR B 1 2 ? 22.375 43.188 21.406 1 55.47 2 THR B C 1
ATOM 716 O O . THR B 1 2 ? 22.453 42.969 20.203 1 55.47 2 THR B O 1
ATOM 719 N N . VAL B 1 3 ? 22.531 42.156 22.156 1 62.72 3 VAL B N 1
ATOM 720 C CA . VAL B 1 3 ? 22.188 40.812 21.719 1 62.72 3 VAL B CA 1
ATOM 721 C C . VAL B 1 3 ? 20.781 40.812 21.141 1 62.72 3 VAL B C 1
ATOM 723 O O . VAL B 1 3 ? 19.812 41.156 21.812 1 62.72 3 VAL B O 1
ATOM 726 N N . LYS B 1 4 ? 20.578 41.344 19.891 1 65.88 4 LYS B N 1
ATOM 727 C CA . LYS B 1 4 ? 19.281 41.188 19.25 1 65.88 4 LYS B CA 1
ATOM 728 C C . LYS B 1 4 ? 18.719 39.812 19.422 1 65.88 4 LYS B C 1
ATOM 730 O O . LYS B 1 4 ? 19.25 38.844 18.891 1 65.88 4 LYS B O 1
ATOM 735 N N . GLY B 1 5 ? 18.172 39.406 20.578 1 68.69 5 GLY B N 1
ATOM 736 C CA . GLY B 1 5 ? 17.547 38.125 20.891 1 68.69 5 GLY B CA 1
ATOM 737 C C . GLY B 1 5 ? 16.547 37.688 19.844 1 68.69 5 GLY B C 1
ATOM 738 O O . GLY B 1 5 ? 16.062 38.5 19.047 1 68.69 5 GLY B O 1
ATOM 739 N N . ILE B 1 6 ? 16.656 36.531 19.422 1 79.31 6 ILE B N 1
ATOM 740 C CA . ILE B 1 6 ? 15.68 35.969 18.516 1 79.31 6 ILE B CA 1
ATOM 741 C C . ILE B 1 6 ? 14.273 36.188 19.047 1 79.31 6 ILE B C 1
ATOM 743 O O . ILE B 1 6 ? 14 35.906 20.219 1 79.31 6 ILE B O 1
ATOM 747 N N . THR B 1 7 ? 13.398 37 18.484 1 88.38 7 THR B N 1
ATOM 748 C CA . THR B 1 7 ? 12.008 37.25 18.859 1 88.38 7 THR B CA 1
ATOM 749 C C . THR B 1 7 ? 11.219 35.969 18.922 1 88.38 7 THR B C 1
ATOM 751 O O . THR B 1 7 ? 11.633 34.938 18.328 1 88.38 7 THR B O 1
ATOM 754 N N . PHE B 1 8 ? 10.219 35.906 19.734 1 91.62 8 PHE B N 1
ATOM 755 C CA . PHE B 1 8 ? 9.305 34.75 19.812 1 91.62 8 PHE B CA 1
ATOM 756 C C . PHE B 1 8 ? 8.852 34.344 18.422 1 91.62 8 PHE B C 1
ATOM 758 O O . PHE B 1 8 ? 8.719 33.156 18.125 1 91.62 8 PHE B O 1
ATOM 765 N N . ALA B 1 9 ? 8.594 35.312 17.531 1 91.62 9 ALA B N 1
ATOM 766 C CA . ALA B 1 9 ? 8.172 35.094 16.156 1 91.62 9 ALA B CA 1
ATOM 767 C C . ALA B 1 9 ? 9.242 34.312 15.391 1 91.62 9 ALA B C 1
ATOM 769 O O . ALA B 1 9 ? 8.922 33.406 14.609 1 91.62 9 ALA B O 1
ATOM 770 N N . GLN B 1 10 ? 10.461 34.688 15.656 1 91.69 10 GLN B N 1
ATOM 771 C CA . GLN B 1 10 ? 11.57 34.031 14.953 1 91.69 10 GLN B CA 1
ATOM 772 C C . GLN B 1 10 ? 11.758 32.594 15.422 1 91.69 10 GLN B C 1
ATOM 774 O O . GLN B 1 10 ? 11.992 31.703 14.609 1 91.69 10 GLN B O 1
ATOM 779 N N . VAL B 1 11 ? 11.617 32.375 16.734 1 92.12 11 VAL B N 1
ATOM 780 C CA . VAL B 1 11 ? 11.742 31.031 17.312 1 92.12 11 VAL B CA 1
ATOM 781 C C . VAL B 1 11 ? 10.633 30.125 16.781 1 92.12 11 VAL B C 1
ATOM 783 O O . VAL B 1 11 ? 10.883 28.969 16.422 1 92.12 11 VAL B O 1
ATOM 786 N N . LYS B 1 12 ? 9.523 30.656 16.672 1 92.69 12 LYS B N 1
ATOM 787 C CA . LYS B 1 12 ? 8.383 29.906 16.156 1 92.69 12 LYS B CA 1
ATOM 788 C C . LYS B 1 12 ? 8.594 29.531 14.688 1 92.69 12 LYS B C 1
ATOM 790 O O . LYS B 1 12 ? 8.328 28.391 14.281 1 92.69 12 LYS B O 1
ATOM 795 N N . ALA B 1 13 ? 9.039 30.438 13.891 1 92.69 13 ALA B N 1
ATOM 796 C CA . ALA B 1 13 ? 9.273 30.219 12.469 1 92.69 13 ALA B CA 1
ATOM 797 C C . ALA B 1 13 ? 10.32 29.125 12.242 1 92.69 13 ALA B C 1
ATOM 799 O O . ALA B 1 13 ? 10.164 28.266 11.367 1 92.69 13 ALA B O 1
ATOM 800 N N . ARG B 1 14 ? 11.281 29.188 13.047 1 94.12 14 ARG B N 1
ATOM 801 C CA . ARG B 1 14 ? 12.359 28.203 12.945 1 94.12 14 ARG B CA 1
ATOM 802 C C . ARG B 1 14 ? 11.867 26.812 13.312 1 94.12 14 ARG B C 1
ATOM 804 O O . ARG B 1 14 ? 12.258 25.828 12.68 1 94.12 14 ARG B O 1
ATOM 811 N N . ALA B 1 15 ? 11.031 26.719 14.281 1 93.12 15 ALA B N 1
ATOM 812 C CA . ALA B 1 15 ? 10.461 25.453 14.711 1 93.12 15 ALA B CA 1
ATOM 813 C C . ALA B 1 15 ? 9.617 24.828 13.602 1 93.12 15 ALA B C 1
ATOM 815 O O . ALA B 1 15 ? 9.688 23.609 13.367 1 93.12 15 ALA B O 1
ATOM 816 N N . PHE B 1 16 ? 8.883 25.609 12.844 1 92.56 16 PHE B N 1
ATOM 817 C CA . PHE B 1 16 ? 8.047 25.141 11.75 1 92.56 16 PHE B CA 1
ATOM 818 C C . PHE B 1 16 ? 8.906 24.672 10.578 1 92.56 16 PHE B C 1
ATOM 820 O O . PHE B 1 16 ? 8.602 23.641 9.961 1 92.56 16 PHE B O 1
ATOM 827 N N . GLU B 1 17 ? 9.945 25.391 10.336 1 93.56 17 GLU B N 1
ATOM 828 C CA . GLU B 1 17 ? 10.867 25 9.273 1 93.56 17 GLU B CA 1
ATOM 829 C C . GLU B 1 17 ? 11.523 23.656 9.578 1 93.56 17 GLU B C 1
ATOM 831 O O . GLU B 1 17 ? 11.633 22.797 8.695 1 93.56 17 GLU B O 1
ATOM 836 N N . ASN B 1 18 ? 11.883 23.484 10.82 1 94.69 18 ASN B N 1
ATOM 837 C CA . ASN B 1 18 ? 12.492 22.234 11.234 1 94.69 18 ASN B CA 1
ATOM 838 C C . ASN B 1 18 ? 11.523 21.062 11.102 1 94.69 18 ASN B C 1
ATOM 840 O O . ASN B 1 18 ? 11.906 19.969 10.656 1 94.69 18 ASN B O 1
ATOM 844 N N . ALA B 1 19 ? 10.32 21.281 11.461 1 93.06 19 ALA B N 1
ATOM 845 C CA . ALA B 1 19 ? 9.281 20.266 11.352 1 93.06 19 ALA B CA 1
ATOM 846 C C . ALA B 1 19 ? 9.07 19.844 9.898 1 93.06 19 ALA B C 1
ATOM 848 O O . ALA B 1 19 ? 8.875 18.672 9.602 1 93.06 19 ALA B O 1
ATOM 849 N N . ALA B 1 20 ? 9.141 20.797 8.977 1 93.44 20 ALA B N 1
ATOM 850 C CA . ALA B 1 20 ? 8.969 20.516 7.559 1 93.44 20 ALA B CA 1
ATOM 851 C C . ALA B 1 20 ? 10.125 19.703 7.008 1 93.44 20 ALA B C 1
ATOM 853 O O . ALA B 1 20 ? 9.922 18.781 6.207 1 93.44 20 ALA B O 1
ATOM 854 N N . VAL B 1 21 ? 11.273 20.047 7.473 1 95.19 21 VAL B N 1
ATOM 855 C CA . VAL B 1 21 ? 12.469 19.328 7.039 1 95.19 21 VAL B CA 1
ATOM 856 C C . VAL B 1 21 ? 12.43 17.891 7.535 1 95.19 21 VAL B C 1
ATOM 858 O O . VAL B 1 21 ? 12.711 16.953 6.781 1 95.19 21 VAL B O 1
ATOM 861 N N . GLN B 1 22 ? 12 17.688 8.766 1 94.5 22 GLN B N 1
ATOM 862 C CA . GLN B 1 22 ? 11.883 16.359 9.359 1 94.5 22 GLN B CA 1
ATOM 863 C C . GLN B 1 22 ? 10.859 15.508 8.602 1 94.5 22 GLN B C 1
ATOM 865 O O . GLN B 1 22 ? 11.102 14.328 8.336 1 94.5 22 GLN B O 1
ATOM 870 N N . ALA B 1 23 ? 9.797 16.141 8.297 1 90.38 23 ALA B N 1
ATOM 871 C CA . ALA B 1 23 ? 8.742 15.445 7.566 1 90.38 23 ALA B CA 1
ATOM 872 C C . ALA B 1 23 ? 9.227 15 6.191 1 90.38 23 ALA B C 1
ATOM 874 O O . ALA B 1 23 ? 8.945 13.883 5.754 1 90.38 23 ALA B O 1
ATOM 875 N N . ALA B 1 24 ? 9.883 15.844 5.562 1 91.88 24 ALA B N 1
ATOM 876 C CA . ALA B 1 24 ? 10.414 15.523 4.242 1 91.88 24 ALA B CA 1
ATOM 877 C C . ALA B 1 24 ? 11.438 14.391 4.328 1 91.88 24 ALA B C 1
ATOM 879 O O . ALA B 1 24 ? 11.461 13.5 3.475 1 91.88 24 ALA B O 1
ATOM 880 N N . TYR B 1 25 ? 12.242 14.445 5.375 1 93 25 TYR B N 1
ATOM 881 C CA . TYR B 1 25 ? 13.242 13.414 5.602 1 93 25 TYR B CA 1
ATOM 882 C C . TYR B 1 25 ? 12.586 12.062 5.871 1 93 25 TYR B C 1
ATOM 884 O O . TYR B 1 25 ? 13 11.039 5.32 1 93 25 TYR B O 1
ATOM 892 N N . GLU B 1 26 ? 11.516 12 6.617 1 90.38 26 GLU B N 1
ATOM 893 C CA . GLU B 1 26 ? 10.805 10.766 6.945 1 90.38 26 GLU B CA 1
ATOM 894 C C . GLU B 1 26 ? 10.117 10.18 5.715 1 90.38 26 GLU B C 1
ATOM 896 O O . GLU B 1 26 ? 10.086 8.961 5.539 1 90.38 26 GLU B O 1
ATOM 901 N N . GLN B 1 27 ? 9.664 11.062 4.941 1 89.12 27 GLN B N 1
ATOM 902 C CA . GLN B 1 27 ? 9.031 10.602 3.713 1 89.12 27 GLN B CA 1
ATOM 903 C C . GLN B 1 27 ? 10.031 9.883 2.814 1 89.12 27 GLN B C 1
ATOM 905 O O . GLN B 1 27 ? 9.727 8.828 2.25 1 89.12 27 GLN B O 1
ATOM 910 N N . GLN B 1 28 ? 11.211 10.5 2.709 1 92 28 GLN B N 1
ATOM 911 C CA . GLN B 1 28 ? 12.258 9.883 1.902 1 92 28 GLN B CA 1
ATOM 912 C C . GLN B 1 28 ? 12.633 8.508 2.455 1 92 28 GLN B C 1
ATOM 914 O O . GLN B 1 28 ? 12.805 7.555 1.693 1 92 28 GLN B O 1
ATOM 919 N N . ILE B 1 29 ? 12.742 8.391 3.703 1 92.75 29 ILE B N 1
ATOM 920 C CA . ILE B 1 29 ? 13.109 7.137 4.359 1 92.75 29 ILE B CA 1
ATOM 921 C C . ILE B 1 29 ? 12.039 6.082 4.082 1 92.75 29 ILE B C 1
ATOM 923 O O . ILE B 1 29 ? 12.359 4.938 3.754 1 92.75 29 ILE B O 1
ATOM 927 N N . ARG B 1 30 ? 10.844 6.445 4.172 1 89.75 30 ARG B N 1
ATOM 928 C CA . ARG B 1 30 ? 9.742 5.512 3.943 1 89.75 30 ARG B CA 1
ATOM 929 C C . ARG B 1 30 ? 9.75 5.004 2.506 1 89.75 30 ARG B C 1
ATOM 931 O O . ARG B 1 30 ? 9.484 3.826 2.26 1 89.75 30 ARG B O 1
ATOM 938 N N . GLU B 1 31 ? 10.016 5.922 1.593 1 91.94 31 GLU B N 1
ATOM 939 C CA . GLU B 1 31 ? 10.086 5.531 0.188 1 91.94 31 GLU B CA 1
ATOM 940 C C . GLU B 1 31 ? 11.219 4.535 -0.05 1 91.94 31 GLU B C 1
ATOM 942 O O . GLU B 1 31 ? 11.039 3.537 -0.75 1 91.94 31 GLU B O 1
ATOM 947 N N . GLU B 1 32 ? 12.297 4.836 0.549 1 93.75 32 GLU B N 1
ATOM 948 C CA . GLU B 1 32 ? 13.453 3.951 0.402 1 93.75 32 GLU B CA 1
ATOM 949 C C . GLU B 1 32 ? 13.195 2.6 1.064 1 93.75 32 GLU B C 1
ATOM 951 O O . GLU B 1 32 ? 13.625 1.562 0.553 1 93.75 32 GLU B O 1
ATOM 956 N N . GLU B 1 33 ? 12.562 2.621 2.182 1 93.81 33 GLU B N 1
ATOM 957 C CA . GLU B 1 33 ? 12.25 1.389 2.896 1 93.81 33 GLU B CA 1
ATOM 958 C C . GLU B 1 33 ? 11.32 0.495 2.074 1 93.81 33 GLU B C 1
ATOM 960 O O . GLU B 1 33 ? 11.469 -0.729 2.08 1 93.81 33 GLU B O 1
ATOM 965 N N . LEU B 1 34 ? 10.359 1.089 1.416 1 95.31 34 LEU B N 1
ATOM 966 C CA . LEU B 1 34 ? 9.445 0.312 0.585 1 95.31 34 LEU B CA 1
ATOM 967 C C . LEU B 1 34 ? 10.188 -0.337 -0.579 1 95.31 34 LEU B C 1
ATOM 969 O O . LEU B 1 34 ? 9.961 -1.509 -0.889 1 95.31 34 LEU B O 1
ATOM 973 N N . SER B 1 35 ? 11.047 0.447 -1.188 1 96.69 35 SER B N 1
ATOM 974 C CA . SER B 1 35 ? 11.867 -0.087 -2.268 1 96.69 35 SER B CA 1
ATOM 975 C C . SER B 1 35 ? 12.742 -1.237 -1.779 1 96.69 35 SER B C 1
ATOM 977 O O . SER B 1 35 ? 12.828 -2.281 -2.428 1 96.69 35 SER B O 1
ATOM 979 N N . ALA B 1 36 ? 13.352 -1.032 -0.661 1 96.75 36 ALA B N 1
ATOM 980 C CA . ALA B 1 36 ? 14.203 -2.057 -0.068 1 96.75 36 ALA B CA 1
ATOM 981 C C . ALA B 1 36 ? 13.406 -3.314 0.264 1 96.75 36 ALA B C 1
ATOM 983 O O . ALA B 1 36 ? 13.914 -4.43 0.132 1 96.75 36 ALA B O 1
ATOM 984 N N . LEU B 1 37 ? 12.188 -3.141 0.688 1 96.31 37 LEU B N 1
ATOM 985 C CA . LEU B 1 37 ? 11.305 -4.258 1.008 1 96.31 37 LEU B CA 1
ATOM 986 C C . LEU B 1 37 ? 11.039 -5.113 -0.226 1 96.31 37 LEU B C 1
ATOM 988 O O . LEU B 1 37 ? 11.102 -6.344 -0.158 1 96.31 37 LEU B O 1
ATOM 992 N N . LEU B 1 38 ? 10.727 -4.473 -1.407 1 97.5 38 LEU B N 1
ATOM 993 C CA . LEU B 1 38 ? 10.5 -5.203 -2.646 1 97.5 38 LEU B CA 1
ATOM 994 C C . LEU B 1 38 ? 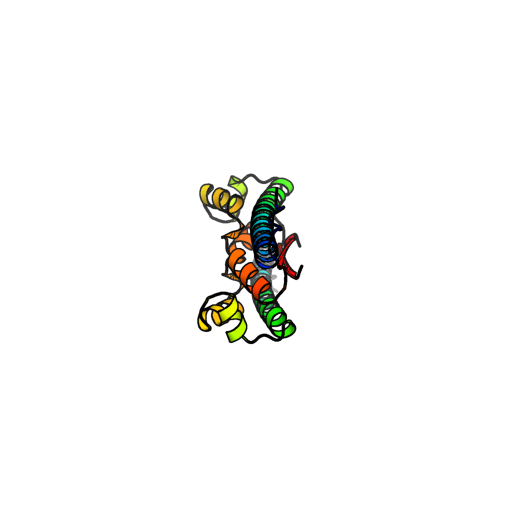11.742 -5.984 -3.055 1 97.5 38 LEU B C 1
ATOM 996 O O . LEU B 1 38 ? 11.656 -7.176 -3.371 1 97.5 38 LEU B O 1
ATOM 1000 N N . ILE B 1 39 ? 12.828 -5.293 -2.941 1 97.5 39 ILE B N 1
ATOM 1001 C CA . ILE B 1 39 ? 14.094 -5.91 -3.322 1 97.5 39 ILE B CA 1
ATOM 1002 C C . ILE B 1 39 ? 14.383 -7.098 -2.408 1 97.5 39 ILE B C 1
ATOM 1004 O O . ILE B 1 39 ? 14.781 -8.164 -2.879 1 97.5 39 ILE B O 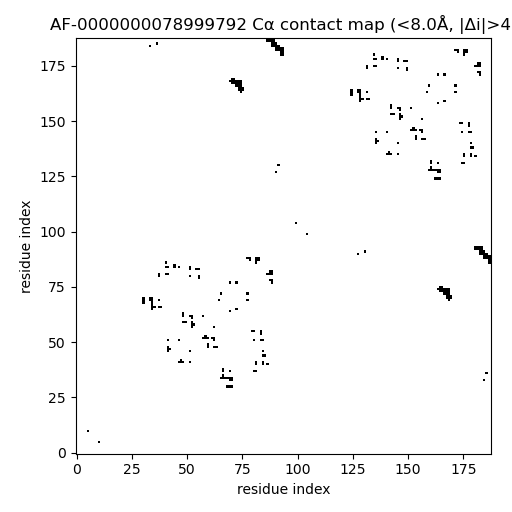1
ATOM 1008 N N . ALA B 1 40 ? 14.156 -6.938 -1.166 1 97.5 40 ALA B N 1
ATOM 1009 C CA . ALA B 1 40 ? 14.375 -8.008 -0.202 1 97.5 40 ALA B CA 1
ATOM 1010 C C .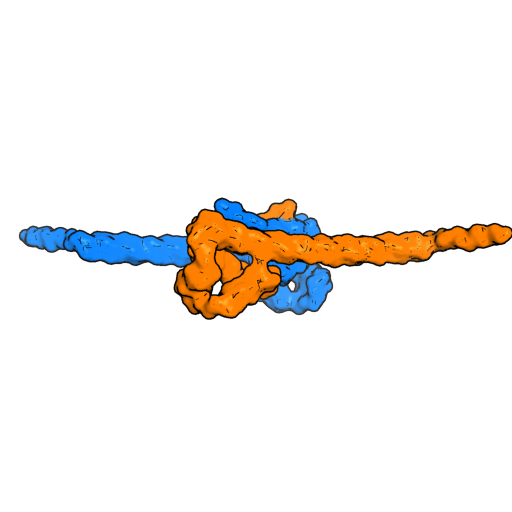 ALA B 1 40 ? 13.469 -9.203 -0.491 1 97.5 40 ALA B C 1
ATOM 1012 O O . ALA B 1 40 ? 13.914 -10.352 -0.429 1 97.5 40 ALA B O 1
ATOM 1013 N N . MET B 1 41 ? 12.25 -8.992 -0.767 1 97.06 41 MET B N 1
ATOM 1014 C CA . MET B 1 41 ? 11.312 -10.062 -1.093 1 97.06 41 MET B CA 1
ATOM 1015 C C . MET B 1 41 ? 11.789 -10.844 -2.314 1 97.06 41 MET B C 1
ATOM 1017 O O . MET B 1 41 ? 11.766 -12.078 -2.312 1 97.06 41 MET B O 1
ATOM 1021 N N . ARG B 1 42 ? 12.164 -10.047 -3.303 1 97.88 42 ARG B N 1
ATOM 1022 C CA . ARG B 1 42 ? 12.633 -10.695 -4.523 1 97.88 42 ARG B CA 1
ATOM 1023 C C . ARG B 1 42 ? 13.875 -11.531 -4.25 1 97.88 42 ARG B C 1
ATOM 1025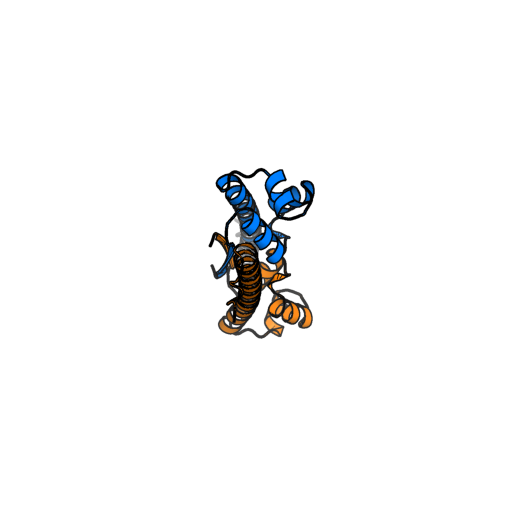 O O . ARG B 1 42 ? 13.945 -12.703 -4.641 1 97.88 42 ARG B O 1
ATOM 1032 N N . THR B 1 43 ? 14.844 -10.938 -3.531 1 98 43 THR B N 1
ATOM 1033 C CA . THR B 1 43 ? 16.125 -11.594 -3.295 1 98 43 THR B CA 1
ATOM 1034 C C . THR B 1 43 ? 15.953 -12.797 -2.375 1 98 43 THR B C 1
ATOM 1036 O O . THR B 1 43 ? 16.609 -13.828 -2.568 1 98 43 THR B O 1
ATOM 1039 N N . GLN B 1 44 ? 15.125 -12.742 -1.398 1 97.38 44 GLN B N 1
ATOM 1040 C CA . GLN B 1 44 ? 14.867 -13.844 -0.479 1 97.38 44 GLN B CA 1
ATOM 1041 C C . GLN B 1 44 ? 14.195 -15.016 -1.194 1 97.38 44 GLN B C 1
ATOM 1043 O O . GLN B 1 44 ? 14.414 -16.172 -0.842 1 97.38 44 GLN B O 1
ATOM 1048 N N . ALA B 1 45 ? 13.422 -14.711 -2.199 1 97.31 45 ALA B N 1
ATOM 1049 C CA . ALA B 1 45 ? 12.75 -15.734 -2.998 1 97.31 45 ALA B CA 1
ATOM 1050 C C . ALA B 1 45 ? 13.711 -16.344 -4.02 1 97.31 45 ALA B C 1
ATOM 1052 O O . ALA B 1 45 ? 13.344 -17.266 -4.742 1 97.31 45 ALA B O 1
ATOM 1053 N N . GLY B 1 46 ? 14.922 -15.711 -4.137 1 98.19 46 GLY B N 1
ATOM 1054 C CA . GLY B 1 46 ? 15.906 -16.203 -5.09 1 98.19 46 GLY B CA 1
ATOM 1055 C C . GLY B 1 46 ? 15.586 -15.828 -6.523 1 98.19 46 GLY B C 1
ATOM 1056 O O . GLY B 1 46 ? 15.969 -16.547 -7.453 1 98.19 46 GLY B O 1
ATOM 1057 N N . LEU B 1 47 ? 14.906 -14.82 -6.715 1 98.38 47 LEU B N 1
ATOM 1058 C CA . LEU B 1 47 ? 14.445 -14.438 -8.047 1 98.38 47 LEU B CA 1
ATOM 1059 C C . LEU B 1 47 ? 15.258 -13.266 -8.578 1 98.38 47 LEU B C 1
ATOM 1061 O O . LEU B 1 47 ? 15.664 -12.383 -7.82 1 98.38 47 LEU B O 1
ATOM 1065 N N . THR B 1 48 ? 15.422 -13.227 -9.898 1 98.38 48 THR B N 1
ATOM 1066 C CA . THR B 1 48 ? 15.93 -12.047 -10.594 1 98.38 48 THR B CA 1
ATOM 1067 C C . THR B 1 48 ? 14.797 -11.109 -10.969 1 98.38 48 THR B C 1
ATOM 1069 O O . THR B 1 48 ? 13.617 -11.477 -10.883 1 98.38 48 THR B O 1
ATOM 1072 N N . LYS B 1 49 ? 15.18 -9.898 -11.336 1 98.31 49 LYS B N 1
ATOM 1073 C CA . LYS B 1 49 ? 14.156 -8.984 -11.836 1 98.31 49 LYS B CA 1
ATOM 1074 C C . LYS B 1 49 ? 13.422 -9.578 -13.031 1 98.31 49 LYS B C 1
ATOM 1076 O O . LYS B 1 49 ? 12.211 -9.398 -13.18 1 98.31 49 LYS B O 1
ATOM 1081 N N . ASN B 1 50 ? 14.141 -10.305 -13.859 1 98.25 50 ASN B N 1
ATOM 1082 C CA . ASN B 1 50 ? 13.547 -10.969 -15.016 1 98.25 50 ASN B CA 1
ATOM 1083 C C . ASN B 1 50 ? 12.523 -12.016 -14.594 1 98.25 50 ASN B C 1
ATOM 1085 O O . ASN B 1 50 ? 11.453 -12.125 -15.195 1 98.25 50 ASN B O 1
ATOM 1089 N N . ASP B 1 51 ? 12.859 -12.727 -13.609 1 98.44 51 ASP B N 1
ATOM 1090 C CA . ASP B 1 51 ? 11.945 -13.742 -13.094 1 98.44 51 ASP B CA 1
ATOM 1091 C C . ASP B 1 51 ? 10.641 -13.102 -12.609 1 98.44 51 ASP B C 1
ATOM 1093 O O . ASP B 1 51 ? 9.555 -13.594 -12.922 1 98.44 51 ASP B O 1
ATOM 1097 N N . VAL B 1 52 ? 10.75 -12.078 -11.906 1 98.44 52 VAL B N 1
ATOM 1098 C CA . VAL B 1 52 ? 9.578 -11.375 -11.383 1 98.44 52 VAL B CA 1
ATOM 1099 C C . VAL B 1 52 ? 8.75 -10.828 -12.531 1 98.44 52 VAL B C 1
ATOM 1101 O O . VAL B 1 52 ? 7.52 -10.945 -12.539 1 98.44 52 VAL B O 1
ATOM 1104 N N . ALA B 1 53 ? 9.398 -10.195 -13.5 1 98.5 53 ALA B N 1
ATOM 1105 C CA . ALA B 1 53 ? 8.719 -9.633 -14.664 1 98.5 53 ALA B CA 1
ATOM 1106 C C . ALA B 1 53 ? 7.887 -10.688 -15.383 1 98.5 53 ALA B C 1
ATOM 1108 O O . ALA B 1 53 ? 6.734 -10.445 -15.734 1 98.5 53 ALA B O 1
ATOM 1109 N N . GLU B 1 54 ? 8.43 -11.82 -15.539 1 98.25 54 GLU B N 1
ATOM 1110 C CA . GLU B 1 54 ? 7.75 -12.938 -16.188 1 98.25 54 GLU B CA 1
ATOM 1111 C C . GLU B 1 54 ? 6.527 -13.375 -15.398 1 98.25 54 GLU B C 1
ATOM 1113 O O . GLU B 1 54 ? 5.445 -13.57 -15.961 1 98.25 54 GLU B O 1
ATOM 1118 N N . LYS B 1 55 ? 6.699 -13.492 -14.125 1 97.44 55 LYS B N 1
ATOM 1119 C CA . LYS B 1 55 ? 5.605 -13.938 -13.266 1 97.44 55 LYS B CA 1
ATOM 1120 C C . LYS B 1 55 ? 4.469 -12.914 -13.25 1 97.44 55 LYS B C 1
ATOM 1122 O O . LYS B 1 55 ? 3.299 -13.289 -13.164 1 97.44 55 LYS B O 1
ATOM 1127 N N . MET B 1 56 ? 4.848 -11.68 -13.297 1 97.12 56 MET B N 1
ATOM 1128 C CA . MET B 1 56 ? 3.857 -10.609 -13.25 1 97.12 56 MET B CA 1
ATOM 1129 C C . MET B 1 56 ? 3.262 -10.352 -14.625 1 97.12 56 MET B C 1
ATOM 1131 O O . MET B 1 56 ? 2.232 -9.688 -14.75 1 97.12 56 MET B O 1
ATOM 1135 N N . GLY B 1 57 ? 3.898 -10.773 -15.625 1 97.75 57 GLY B N 1
ATOM 1136 C CA . GLY B 1 57 ? 3.461 -10.492 -16.984 1 97.75 57 GLY B CA 1
ATOM 1137 C C . GLY B 1 57 ? 3.752 -9.062 -17.422 1 97.75 57 GLY B C 1
ATOM 1138 O O . GLY B 1 57 ? 2.947 -8.453 -18.125 1 97.75 57 GLY B O 1
ATOM 1139 N N . VAL B 1 58 ? 4.828 -8.5 -16.953 1 97.69 58 VAL B N 1
ATOM 1140 C CA . VAL B 1 58 ? 5.234 -7.148 -17.312 1 97.69 58 VAL B CA 1
ATOM 1141 C C . VAL B 1 58 ? 6.676 -7.156 -17.812 1 97.69 58 VAL B C 1
ATOM 1143 O O . VAL B 1 58 ? 7.324 -8.203 -17.844 1 97.69 58 VAL B O 1
ATOM 1146 N N . SER B 1 59 ? 7.156 -5.965 -18.234 1 98 59 SER B N 1
ATOM 1147 C CA . SER B 1 59 ? 8.516 -5.863 -18.766 1 98 59 SER B CA 1
ATOM 1148 C C . SER B 1 59 ? 9.523 -5.656 -17.641 1 98 59 SER B C 1
ATOM 1150 O O . SER B 1 59 ? 9.164 -5.246 -16.547 1 98 59 SER B O 1
ATOM 1152 N N . LEU B 1 60 ? 10.805 -5.965 -17.969 1 97.81 60 LEU B N 1
ATOM 1153 C CA . LEU B 1 60 ? 11.898 -5.754 -17.031 1 97.81 60 LEU B CA 1
ATOM 1154 C C . LEU B 1 60 ? 11.984 -4.293 -16.609 1 97.81 60 LEU B C 1
ATOM 1156 O O . LEU B 1 60 ? 12.125 -3.994 -15.422 1 97.81 60 LEU B O 1
ATOM 1160 N N . PRO B 1 61 ? 11.789 -3.34 -17.531 1 98 61 PRO B N 1
ATOM 1161 C CA . PRO B 1 61 ? 11.828 -1.935 -17.125 1 98 61 PRO B CA 1
ATOM 1162 C C . PRO B 1 61 ? 10.703 -1.572 -16.156 1 98 61 PRO B C 1
ATOM 1164 O O . PRO B 1 61 ? 10.891 -0.729 -15.281 1 98 61 PRO B O 1
ATOM 1167 N N . GLU B 1 62 ? 9.555 -2.211 -16.297 1 97.31 62 GLU B N 1
ATOM 1168 C CA . GLU B 1 62 ? 8.445 -1.949 -15.391 1 97.31 62 GLU B CA 1
ATOM 1169 C C . GLU B 1 62 ? 8.766 -2.41 -13.969 1 97.31 62 GLU B C 1
ATOM 1171 O O . GLU B 1 62 ? 8.43 -1.727 -13 1 97.31 62 GLU B O 1
ATOM 1176 N N . VAL B 1 63 ? 9.43 -3.549 -13.883 1 98.25 63 VAL B N 1
ATOM 1177 C CA . VAL B 1 63 ? 9.828 -4.059 -12.578 1 98.25 63 VAL B CA 1
ATOM 1178 C C . VAL B 1 63 ? 10.906 -3.154 -11.977 1 98.25 63 VAL B C 1
ATOM 1180 O O . VAL B 1 63 ? 10.867 -2.842 -10.789 1 98.25 63 VAL B O 1
ATOM 1183 N N . SER B 1 64 ? 11.867 -2.746 -12.805 1 97.94 64 SER B N 1
ATOM 1184 C CA . SER B 1 64 ? 12.906 -1.835 -12.352 1 97.94 64 SER B CA 1
ATOM 1185 C C . SER B 1 64 ? 12.312 -0.533 -11.82 1 97.94 64 SER B C 1
ATOM 1187 O O . SER B 1 64 ? 12.703 -0.054 -10.758 1 97.94 64 SER B O 1
ATOM 1189 N N . GLN B 1 65 ? 11.383 -0.01 -12.555 1 96.81 65 GLN B N 1
ATOM 1190 C CA . GLN B 1 65 ? 10.711 1.216 -12.141 1 96.81 65 GLN B CA 1
ATOM 1191 C C . GLN B 1 65 ? 9.945 1.007 -10.836 1 96.81 65 GLN B C 1
ATOM 1193 O O . GLN B 1 65 ? 9.922 1.891 -9.977 1 96.81 65 GLN B O 1
ATOM 1198 N N . LEU B 1 66 ? 9.336 -0.109 -10.734 1 97.12 66 LEU B N 1
ATOM 1199 C CA . LEU B 1 66 ? 8.57 -0.436 -9.531 1 97.12 66 LEU B CA 1
ATOM 1200 C C . LEU B 1 66 ? 9.477 -0.471 -8.305 1 97.12 66 LEU B C 1
ATOM 1202 O O . LEU B 1 66 ? 9.141 0.101 -7.266 1 97.12 66 LEU B O 1
ATOM 1206 N N . GLU B 1 67 ? 10.633 -1.12 -8.398 1 97.12 67 GLU B N 1
ATOM 1207 C CA . GLU B 1 67 ? 11.555 -1.217 -7.273 1 97.12 67 GLU B CA 1
ATOM 1208 C C . GLU B 1 67 ? 12.148 0.146 -6.93 1 97.12 67 GLU B C 1
ATOM 1210 O O . GLU B 1 67 ? 12.492 0.407 -5.773 1 97.12 67 GLU B O 1
ATOM 1215 N N . ASP B 1 68 ? 12.227 0.993 -7.934 1 95.56 68 ASP B N 1
ATOM 1216 C CA . ASP B 1 68 ? 12.805 2.318 -7.73 1 95.56 68 ASP B CA 1
ATOM 1217 C C . ASP B 1 68 ? 11.758 3.295 -7.199 1 95.56 68 ASP B C 1
ATOM 1219 O O . ASP B 1 68 ? 12.086 4.223 -6.457 1 95.56 68 ASP B O 1
ATOM 1223 N N . ASN B 1 69 ? 10.516 3.133 -7.688 1 94.31 69 ASN B N 1
ATOM 1224 C CA . ASN B 1 69 ? 9.414 4.035 -7.363 1 94.31 69 ASN B CA 1
ATOM 1225 C C . ASN B 1 69 ? 8.211 3.279 -6.801 1 94.31 69 ASN B C 1
ATOM 1227 O O . ASN B 1 69 ? 7.09 3.439 -7.285 1 94.31 69 ASN B O 1
ATOM 1231 N N . ALA B 1 70 ? 8.5 2.531 -5.75 1 95.31 70 ALA B N 1
ATOM 1232 C CA . ALA B 1 70 ? 7.473 1.665 -5.18 1 95.31 70 ALA B CA 1
ATOM 1233 C C . ALA B 1 70 ? 6.34 2.486 -4.57 1 95.31 70 ALA B C 1
ATOM 1235 O O . ALA B 1 70 ? 5.18 2.066 -4.594 1 95.31 70 ALA B O 1
ATOM 1236 N N . HIS B 1 71 ? 6.66 3.676 -4.129 1 94.5 71 HIS B N 1
ATOM 1237 C CA . HIS B 1 71 ? 5.676 4.48 -3.41 1 94.5 71 HIS B CA 1
ATOM 1238 C C . HIS B 1 71 ? 4.613 5.027 -4.359 1 94.5 71 HIS B C 1
ATOM 1240 O O . HIS B 1 71 ? 3.494 5.324 -3.936 1 94.5 71 HIS B O 1
ATOM 1246 N N . GLY B 1 72 ? 4.91 5.125 -5.602 1 95.75 72 GLY B N 1
ATOM 1247 C CA . GLY B 1 72 ? 3.967 5.617 -6.594 1 95.75 72 GLY B CA 1
ATOM 1248 C C . GLY B 1 72 ? 3.09 4.523 -7.176 1 95.75 72 GLY B C 1
ATOM 1249 O O . GLY B 1 72 ? 2.135 4.809 -7.902 1 95.75 72 GLY B O 1
ATOM 1250 N N . ALA B 1 73 ? 3.352 3.312 -6.844 1 96.56 73 ALA B N 1
ATOM 1251 C CA . ALA B 1 73 ? 2.619 2.164 -7.371 1 96.56 73 ALA B CA 1
ATOM 1252 C C . ALA B 1 73 ? 1.351 1.905 -6.562 1 96.56 73 ALA B C 1
ATOM 1254 O O . ALA B 1 73 ? 1.295 2.211 -5.367 1 96.56 73 ALA B O 1
ATOM 1255 N N . SER B 1 74 ? 0.379 1.337 -7.238 1 96.44 74 SER B N 1
ATOM 1256 C CA . SER B 1 74 ? -0.863 0.987 -6.555 1 96.44 74 SER B CA 1
ATOM 1257 C C . SER B 1 74 ? -0.664 -0.201 -5.621 1 96.44 74 SER B C 1
ATOM 1259 O O . SER B 1 74 ? 0.265 -0.991 -5.801 1 96.44 74 SER B O 1
ATOM 1261 N N . VAL B 1 75 ? -1.549 -0.354 -4.672 1 95.19 75 VAL B N 1
ATOM 1262 C CA . VAL B 1 75 ? -1.525 -1.499 -3.768 1 95.19 75 VAL B CA 1
ATOM 1263 C C . VAL B 1 75 ? -1.646 -2.793 -4.57 1 95.19 75 VAL B C 1
ATOM 1265 O O . VAL B 1 75 ? -0.951 -3.771 -4.289 1 95.19 75 VAL B O 1
ATOM 1268 N N . ASP B 1 76 ? -2.463 -2.773 -5.605 1 95.06 76 ASP B N 1
ATOM 1269 C CA . ASP B 1 76 ? -2.639 -3.951 -6.449 1 95.06 76 ASP B CA 1
ATOM 1270 C C . ASP B 1 76 ? -1.319 -4.359 -7.102 1 95.06 76 ASP B C 1
ATOM 1272 O O . ASP B 1 76 ? -0.964 -5.543 -7.109 1 95.06 76 ASP B O 1
ATOM 1276 N N . THR B 1 77 ? -0.635 -3.41 -7.57 1 96.44 77 THR B N 1
ATOM 1277 C CA . THR B 1 77 ? 0.635 -3.689 -8.234 1 96.44 77 THR B CA 1
ATOM 1278 C C . THR B 1 77 ? 1.649 -4.246 -7.238 1 96.44 77 THR B C 1
ATOM 1280 O O . THR B 1 77 ? 2.348 -5.219 -7.535 1 96.44 77 THR B O 1
ATOM 1283 N N . LEU B 1 78 ? 1.665 -3.654 -6.105 1 96.5 78 LEU B N 1
ATOM 1284 C CA . LEU B 1 78 ? 2.615 -4.09 -5.09 1 96.5 78 LEU B CA 1
ATOM 1285 C C . LEU B 1 78 ? 2.281 -5.496 -4.602 1 96.5 78 LEU B C 1
ATOM 1287 O O . LEU B 1 78 ? 3.182 -6.301 -4.348 1 96.5 78 LEU B O 1
ATOM 1291 N N . ARG B 1 79 ? 1.028 -5.773 -4.465 1 94.88 79 ARG B N 1
ATOM 1292 C CA . ARG B 1 79 ? 0.604 -7.109 -4.059 1 94.88 79 ARG B CA 1
ATOM 1293 C C . ARG B 1 79 ? 0.974 -8.148 -5.113 1 94.88 79 ARG B C 1
ATOM 1295 O O . ARG B 1 79 ? 1.399 -9.25 -4.781 1 94.88 79 ARG B O 1
ATOM 1302 N N . ASN B 1 80 ? 0.756 -7.742 -6.352 1 95.25 80 ASN B N 1
ATOM 1303 C CA . ASN B 1 80 ? 1.142 -8.633 -7.438 1 95.25 80 ASN B CA 1
ATOM 1304 C C . ASN B 1 80 ? 2.637 -8.938 -7.41 1 95.25 80 ASN B C 1
ATOM 1306 O O . ASN B 1 80 ? 3.049 -10.078 -7.633 1 95.25 80 ASN B O 1
ATOM 1310 N N . TYR B 1 81 ? 3.363 -7.895 -7.129 1 97.62 81 TYR B N 1
ATOM 1311 C CA . TYR B 1 81 ? 4.809 -8.062 -7.008 1 97.62 81 TYR B CA 1
ATOM 1312 C C . TYR B 1 81 ? 5.152 -9.016 -5.867 1 97.62 81 TYR B C 1
ATOM 1314 O O . TYR B 1 81 ? 5.949 -9.938 -6.043 1 97.62 81 TYR B O 1
ATOM 1322 N N . ALA B 1 82 ? 4.59 -8.781 -4.738 1 96.88 82 ALA B N 1
ATOM 1323 C CA . ALA B 1 82 ? 4.832 -9.633 -3.574 1 96.88 82 ALA B CA 1
ATOM 1324 C C . ALA B 1 82 ? 4.449 -11.086 -3.867 1 96.88 82 ALA B C 1
ATOM 1326 O O . ALA B 1 82 ? 5.191 -12.008 -3.525 1 96.88 82 ALA B O 1
ATOM 1327 N N . GLN B 1 83 ? 3.297 -11.242 -4.516 1 95.25 83 GLN B N 1
ATOM 1328 C CA . GLN B 1 83 ? 2.826 -12.578 -4.867 1 95.25 83 GLN B CA 1
ATOM 1329 C C . GLN B 1 83 ? 3.809 -13.281 -5.801 1 95.25 83 GLN B C 1
ATOM 1331 O O . GLN B 1 83 ? 4.062 -14.484 -5.656 1 95.25 83 GLN B O 1
ATOM 1336 N N . ALA B 1 84 ? 4.312 -12.508 -6.715 1 97 84 ALA B N 1
ATOM 1337 C CA . ALA B 1 84 ? 5.316 -13.062 -7.621 1 97 84 ALA B CA 1
ATOM 1338 C C . ALA B 1 84 ? 6.531 -13.562 -6.852 1 97 84 ALA B C 1
ATOM 1340 O O . ALA B 1 84 ? 7.238 -14.461 -7.316 1 97 84 ALA B O 1
ATOM 1341 N N . CYS B 1 85 ? 6.781 -13.016 -5.707 1 97.62 85 CYS B N 1
ATOM 1342 C CA . CYS B 1 85 ? 7.906 -13.398 -4.867 1 97.62 85 CYS B CA 1
ATOM 1343 C C . CYS B 1 85 ? 7.492 -14.453 -3.846 1 97.62 85 CYS B C 1
ATOM 1345 O O . CYS B 1 85 ? 8.305 -14.875 -3.02 1 97.62 85 CYS B O 1
ATOM 1347 N N . GLY B 1 86 ? 6.238 -14.797 -3.783 1 95.31 86 GLY B N 1
ATOM 1348 C CA . GLY B 1 86 ? 5.746 -15.805 -2.857 1 95.31 86 GLY B CA 1
ATOM 1349 C C . GLY B 1 86 ? 5.426 -15.242 -1.483 1 95.31 86 GLY B C 1
ATOM 1350 O O . GLY B 1 86 ? 5.453 -15.977 -0.489 1 95.31 86 GLY B O 1
ATOM 1351 N N . VAL B 1 87 ? 5.207 -13.977 -1.412 1 95 87 VAL B N 1
ATOM 1352 C CA . VAL B 1 87 ? 4.957 -13.289 -0.152 1 95 87 VAL B CA 1
ATOM 1353 C C . VAL B 1 87 ? 3.598 -12.586 -0.207 1 95 87 VAL B C 1
ATOM 1355 O O . VAL B 1 87 ? 3.154 -12.164 -1.277 1 95 87 VAL B O 1
ATOM 1358 N N . THR B 1 88 ? 2.959 -12.555 0.939 1 92.69 88 THR B N 1
ATOM 1359 C CA . THR B 1 88 ? 1.743 -11.758 1.055 1 92.69 88 THR B CA 1
ATOM 1360 C C . THR B 1 88 ? 2.043 -10.398 1.684 1 92.69 88 THR B C 1
ATOM 1362 O O . THR B 1 88 ? 2.758 -10.32 2.686 1 92.69 88 THR B O 1
ATOM 1365 N N . LEU B 1 89 ? 1.55 -9.328 1.062 1 93.25 89 LEU B N 1
ATOM 1366 C CA . LEU B 1 89 ? 1.772 -7.973 1.55 1 93.25 89 LEU B CA 1
ATOM 1367 C C . LEU B 1 89 ? 0.642 -7.535 2.477 1 93.25 89 LEU B C 1
ATOM 1369 O O . LEU B 1 89 ? -0.535 -7.703 2.146 1 93.25 89 LEU B O 1
ATOM 1373 N N . LYS B 1 90 ? 0.984 -7.027 3.643 1 91.81 90 LYS B N 1
ATOM 1374 C CA . LYS B 1 90 ? 0.01 -6.57 4.629 1 91.81 90 LYS B CA 1
ATOM 1375 C C . LYS B 1 90 ? 0.115 -5.062 4.848 1 91.81 90 LYS B C 1
ATOM 1377 O O . LYS B 1 90 ? 1.217 -4.516 4.918 1 91.81 90 LYS B O 1
ATOM 1382 N N . LEU B 1 91 ? -1.038 -4.43 4.871 1 92.56 91 LEU B N 1
ATOM 1383 C CA . LEU B 1 91 ? -1.143 -3.018 5.223 1 92.56 91 LEU B CA 1
ATOM 1384 C C . LEU B 1 91 ? -1.816 -2.844 6.578 1 92.56 91 LEU B C 1
ATOM 1386 O O . LEU B 1 91 ? -2.834 -3.482 6.855 1 92.56 91 LEU B O 1
ATOM 1390 N N . SER B 1 92 ? -1.208 -2.043 7.445 1 92.38 92 SER B N 1
ATOM 1391 C CA . SER B 1 92 ? -1.765 -1.824 8.781 1 92.38 92 SER B CA 1
ATOM 1392 C C . SER B 1 92 ? -1.437 -0.427 9.289 1 92.38 92 SER B C 1
ATOM 1394 O O . SER B 1 92 ? -0.513 0.222 8.797 1 92.38 92 SER B O 1
ATOM 1396 N N . PRO B 1 93 ? -2.316 -0.006 10.258 1 89.56 93 PRO B N 1
ATOM 1397 C CA . PRO B 1 93 ? -1.915 1.229 10.93 1 89.56 93 PRO B CA 1
ATOM 1398 C C . PRO B 1 93 ? -0.631 1.067 11.742 1 89.56 93 PRO B C 1
ATOM 1400 O O . PRO B 1 93 ? -0.368 -0.012 12.281 1 89.56 93 PRO B O 1
ATOM 1403 N N . GLY B 1 94 ? 0.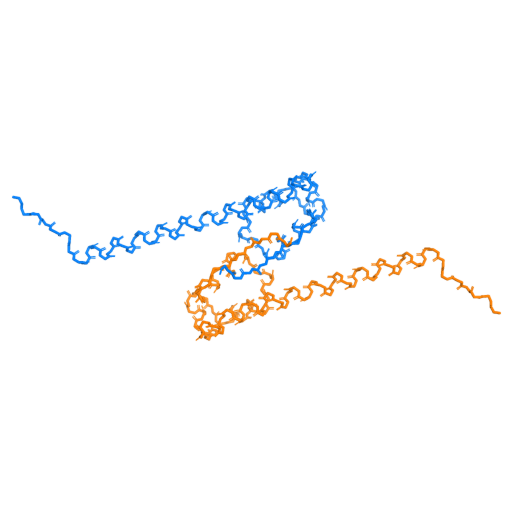295 2.107 11.609 1 76.31 94 GLY B N 1
ATOM 1404 C CA . GLY B 1 94 ? 1.509 2.086 12.414 1 76.31 94 GLY B CA 1
ATOM 1405 C C . GLY B 1 94 ? 1.256 2.338 13.891 1 76.31 94 GLY B C 1
ATOM 1406 O O . GLY B 1 94 ? 0.192 2.832 14.266 1 76.31 94 GLY B O 1
#

Solvent-accessible surface area (backbone atoms only — not comparable to full-atom values): 10140 Å² total; per-residue (Å²): 131,81,76,79,66,80,47,72,69,52,54,51,52,50,53,53,53,51,52,52,51,50,51,53,51,50,50,50,50,52,42,51,50,50,17,49,48,50,50,47,44,30,52,76,56,70,45,50,65,61,54,41,12,61,67,64,71,52,50,53,67,57,46,52,47,38,45,72,42,38,41,74,35,24,46,53,56,50,39,47,50,31,48,53,37,74,40,49,69,37,78,44,80,98,130,80,76,79,66,79,48,74,69,52,54,51,52,51,53,53,52,51,52,51,53,51,52,54,51,51,50,53,51,52,42,50,50,49,16,49,48,50,50,47,43,30,52,75,55,69,46,51,65,61,53,40,11,62,66,63,70,52,50,55,68,56,46,54,46,38,45,74,43,39,41,72,35,24,45,53,57,52,38,47,51,30,47,53,37,75,40,48,70,38,78,43,79,98

Sequence (188 aa):
MTVKGITFAQVKARAFENAAVQAAYEQQIREEELSALLIAMRTQAGLTKNDVAEKMGVSLPEVSQLEDNAHGASVDTLRNYAQACGVTLKLSPGMTVKGITFAQVKARAFENAAVQAAYEQQIREEELSALLIAMRTQAGLTKNDVAEKMGVSLPEVSQLEDNAHGASVDTLRNYAQACGVTLKLSPG

Foldseek 3Di:
DPPPPQDPVNVVVVVVVVVVVVVVVVVVVVQLVQLVVLVCLCVVLVHDLVQLCVQLVHDSVVSVCCSNGVVPDDPVVVQSSNVSSVHGDDDDDD/DPPPPQDPVRVVVVVVVVVVVVVVVVVVVVQLVQLVVLVCLCVVLVHDLVQLCVQLVHDSVVSVCCSNGVVPDDPVVVQSSNVSSVHGDDDDDD